Protein AF-A0A162F200-F1 (afdb_monomer)

pLDDT: mean 70.01, std 16.55, range [24.22, 90.38]

Sequence (247 aa):
MDVLKTIVNYVLDLGGPVFVPLIMFIIATIAGLKLKKSVLAALTLGVAFSGMTLVVNYMMDSISPAAKAMSKIFHLSLNAIDAGWTGVAAITWSYKSAFLFFPLLLAINFIMLTFKWTKTLNVDMWNVWNKIFTYVVVLYFTHNVFYGFIVAGIQIVLELKAGDMWQRHIEDLTGMPGVTVPHFVTLFAVILQPLNKLLDFIPAMNRPFDSAALQKKRSASLVIILLWGPSLGYCWASALAIRFPNP

Secondary structure (DSSP, 8-state):
-HHHHHHHHHHHHT-HHHHHHHHHHHHHHHTT--HHHHHHHHHHHHHHHHHHHHHHHHHHHHHHHHHHHHHHHTT--------HHHHHHHHHHTSTTHHHHHHHHHHHHHHHHHTTS-------SGGGHHHHHHHHHHHHHH--HHHHHHHHHHHHHHHHHHHHHHHHHHHHHH--TT-----HHHHHHHHHHHHHHHHHTSTTT-S---HHHHHTSTTHHHHHHHHHHHHHTTT-SSSS-------

InterPro domains:
  IPR004703 Phosphotransferase system, sugar-specific permease component [PF03611] (11-199)
  IPR013853 Galactitol permease IIC component [PTHR37324] (1-217)

Foldseek 3Di:
DVVVVVVLVVQLVVALLRQVLVVQLVVCVVVPDDNVVSNVVSVVSSVVLVVVLVVLVVVCVVCVVVVVVVCVVVVHPDPDDDSAPSNLLSRLNSDSCLVVQLVLLQVLQVVCVVVVVADDDDNDSSQSSVLSSQLVVCCVVVVDNVVSSVVSSVLSSVLRVLQRVCVVVVCVVVVDPPDTDSHSVSVVVVVCVVVVVVLCVVVVSVDPPDPVVQVVVVPRVVVCCVVCVVPCVNPPPPVPDDDDDDD

Solvent-accessible surface area (backbone atoms only — not comparable to full-atom values): 14025 Å² total; per-residue (Å²): 115,63,69,61,51,52,54,51,47,53,52,52,72,63,33,28,55,50,40,48,23,52,52,49,26,53,51,37,41,73,74,68,42,57,65,74,57,21,54,52,54,18,50,54,49,24,53,49,47,49,52,53,49,51,53,47,50,54,50,46,68,65,45,49,61,55,53,51,51,49,25,64,74,71,74,46,88,74,90,75,76,88,68,41,66,70,51,52,40,46,56,31,51,42,40,90,66,39,71,58,48,52,60,48,50,43,50,54,46,51,50,33,45,73,72,60,74,40,87,69,82,78,83,62,71,74,70,41,35,62,42,38,40,51,19,53,54,41,26,70,77,65,75,34,68,68,62,13,53,52,54,27,49,52,48,53,55,50,23,45,50,36,16,58,72,43,24,67,62,42,20,73,75,68,73,42,85,94,44,59,68,57,40,72,70,48,57,52,46,64,70,44,45,64,56,53,56,56,43,55,71,37,76,87,64,56,54,82,83,42,71,70,59,41,56,74,45,80,68,47,59,61,51,45,52,67,71,33,41,86,77,46,62,68,68,54,87,78,76,76,81,80,88,73,86,80,133

Radius of gyration: 21.03 Å; Cα contacts (8 Å, |Δi|>4): 192; chains: 1; bounding box: 51×65×53 Å

Organism: Lactiplantibacillus plantarum (NCBI:txid1590)

Structure (mmCIF, N/CA/C/O backbone):
data_AF-A0A162F200-F1
#
_entry.id   AF-A0A162F200-F1
#
loop_
_atom_site.group_PDB
_atom_site.id
_atom_site.type_symbol
_atom_site.label_atom_id
_atom_site.label_alt_id
_atom_site.label_comp_id
_atom_site.label_asym_id
_atom_site.label_entity_id
_atom_site.label_seq_id
_atom_site.pdbx_PDB_ins_code
_atom_site.Cartn_x
_atom_site.Cartn_y
_atom_site.Cartn_z
_atom_site.occupancy
_atom_site.B_iso_or_equiv
_atom_site.auth_seq_id
_atom_site.auth_comp_id
_atom_site.auth_asym_id
_atom_site.auth_atom_id
_atom_site.pdbx_PDB_model_num
ATOM 1 N N . MET A 1 1 ? -13.174 31.060 -0.952 1.00 52.19 1 MET A N 1
ATOM 2 C CA . MET A 1 1 ? -12.788 29.861 -1.734 1.00 52.19 1 MET A CA 1
ATOM 3 C C . MET A 1 1 ? -11.340 29.926 -2.215 1.00 52.19 1 MET A C 1
ATOM 5 O O . MET A 1 1 ? -10.716 28.875 -2.299 1.00 52.19 1 MET A O 1
ATOM 9 N N . ASP A 1 2 ? -10.776 31.116 -2.445 1.00 56.38 2 ASP A N 1
ATOM 10 C CA . ASP A 1 2 ? -9.385 31.267 -2.901 1.00 56.38 2 ASP A CA 1
ATOM 11 C C . ASP A 1 2 ? -8.341 30.955 -1.832 1.00 56.38 2 ASP A C 1
ATOM 13 O O . ASP A 1 2 ? -7.407 30.228 -2.118 1.00 56.38 2 ASP A O 1
ATOM 17 N N . VAL A 1 3 ? -8.542 31.363 -0.574 1.00 65.06 3 VAL A N 1
ATOM 18 C CA . VAL A 1 3 ? -7.613 31.022 0.526 1.00 65.06 3 VAL A CA 1
ATOM 19 C C . VAL A 1 3 ? -7.496 29.505 0.721 1.00 65.06 3 VAL A C 1
ATOM 21 O O . VAL A 1 3 ? -6.398 28.982 0.880 1.00 65.06 3 VAL A O 1
ATOM 24 N N . LEU A 1 4 ? -8.616 28.779 0.629 1.00 56.22 4 LEU A N 1
ATOM 25 C CA . LEU A 1 4 ? -8.620 27.319 0.720 1.00 56.22 4 LEU A CA 1
ATOM 26 C C . LEU A 1 4 ? -7.899 26.688 -0.482 1.00 56.22 4 LEU A C 1
ATOM 28 O O . LEU A 1 4 ? -7.103 25.777 -0.297 1.00 56.22 4 LEU A O 1
ATOM 32 N N . LYS A 1 5 ? -8.121 27.200 -1.702 1.00 56.94 5 LYS A N 1
ATOM 33 C CA . LYS A 1 5 ? -7.391 26.764 -2.904 1.00 56.94 5 LYS A CA 1
ATOM 34 C C . LYS A 1 5 ? -5.896 27.067 -2.817 1.00 56.94 5 LYS A C 1
ATOM 36 O O . LYS A 1 5 ? -5.110 26.222 -3.221 1.00 56.94 5 LYS A O 1
ATOM 41 N N . THR A 1 6 ? -5.497 28.220 -2.288 1.00 69.06 6 THR A N 1
ATOM 42 C CA . THR A 1 6 ? -4.091 28.619 -2.140 1.00 69.06 6 THR A CA 1
ATOM 43 C C . THR A 1 6 ? -3.378 27.754 -1.110 1.00 69.06 6 THR A C 1
ATOM 45 O O . THR A 1 6 ? -2.294 27.264 -1.392 1.00 69.06 6 THR A O 1
ATOM 48 N N . ILE A 1 7 ? -4.002 27.489 0.042 1.00 63.44 7 ILE A N 1
ATOM 49 C CA . ILE A 1 7 ? -3.441 26.597 1.068 1.00 63.44 7 ILE A CA 1
ATOM 50 C C . ILE A 1 7 ? -3.357 25.161 0.542 1.00 63.44 7 ILE A C 1
ATOM 52 O O . ILE A 1 7 ? -2.334 24.504 0.701 1.00 63.44 7 ILE A O 1
ATOM 56 N N . VAL A 1 8 ? -4.408 24.680 -0.127 1.00 58.97 8 VAL A N 1
ATOM 57 C CA . VAL A 1 8 ? -4.428 23.332 -0.704 1.00 58.97 8 VAL A CA 1
ATOM 58 C C . VAL A 1 8 ? -3.387 23.203 -1.816 1.00 58.97 8 VAL A C 1
ATOM 60 O O . VAL A 1 8 ? -2.635 22.239 -1.807 1.00 58.97 8 VAL A O 1
ATOM 63 N N . ASN A 1 9 ? -3.270 24.169 -2.730 1.00 62.84 9 ASN A N 1
ATOM 64 C CA . ASN A 1 9 ? -2.247 24.140 -3.779 1.00 62.84 9 ASN A CA 1
ATOM 65 C C . ASN A 1 9 ? -0.828 24.257 -3.209 1.00 62.84 9 ASN A C 1
ATOM 67 O O . ASN A 1 9 ? 0.021 23.481 -3.618 1.00 62.84 9 ASN A O 1
ATOM 71 N N . TYR A 1 10 ? -0.597 25.109 -2.206 1.00 67.31 10 TYR A N 1
ATOM 72 C CA . TYR A 1 10 ? 0.690 25.188 -1.510 1.00 67.31 10 TYR A CA 1
ATOM 73 C C . TYR A 1 10 ? 1.086 23.839 -0.897 1.00 67.31 10 TYR A C 1
ATOM 75 O O . TYR A 1 10 ? 2.213 23.386 -1.058 1.00 67.31 10 TYR A O 1
ATOM 83 N N . VAL A 1 11 ? 0.141 23.153 -0.250 1.00 58.88 11 VAL A N 1
ATOM 84 C CA . VAL A 1 11 ? 0.371 21.823 0.333 1.00 58.88 11 VAL A CA 1
ATOM 85 C C . VAL A 1 11 ? 0.606 20.746 -0.735 1.00 58.88 11 VAL A C 1
ATOM 87 O O . VAL A 1 11 ? 1.334 19.787 -0.492 1.00 58.88 11 VAL A O 1
ATOM 90 N N . LEU A 1 12 ? 0.024 20.903 -1.921 1.00 57.34 12 LEU A N 1
ATOM 91 C CA . LEU A 1 12 ? 0.201 19.981 -3.044 1.00 57.34 12 LEU A CA 1
ATOM 92 C C . LEU A 1 12 ? 1.518 20.212 -3.798 1.00 57.34 12 LEU A C 1
ATOM 94 O O . LEU A 1 12 ? 2.116 19.247 -4.269 1.00 57.34 12 LEU A O 1
ATOM 98 N N . ASP A 1 13 ? 2.004 21.452 -3.851 1.00 63.34 13 ASP A N 1
ATOM 99 C CA . ASP A 1 13 ? 3.294 21.805 -4.456 1.00 63.34 13 ASP A CA 1
ATOM 100 C C . ASP A 1 13 ? 4.492 21.357 -3.593 1.00 63.34 13 ASP A C 1
ATOM 102 O O . ASP A 1 13 ? 5.600 21.206 -4.103 1.00 63.34 13 ASP A O 1
ATOM 106 N N . LEU A 1 14 ? 4.277 21.060 -2.301 1.00 61.69 14 LEU A N 1
ATOM 107 C CA . LEU A 1 14 ? 5.289 20.474 -1.403 1.00 61.69 14 LEU A CA 1
ATOM 108 C C . LEU A 1 14 ? 5.646 19.010 -1.748 1.00 61.69 14 LEU A C 1
ATOM 110 O O . LEU A 1 14 ? 6.640 18.485 -1.245 1.00 61.69 14 LEU A O 1
ATOM 114 N N . GLY A 1 15 ? 4.863 18.349 -2.609 1.00 61.34 15 GLY A N 1
ATOM 115 C CA . GLY A 1 15 ? 5.145 17.010 -3.130 1.00 61.34 15 GLY A CA 1
ATOM 116 C C . GLY A 1 15 ? 4.694 15.838 -2.243 1.00 61.34 15 GLY A C 1
ATOM 117 O O . GLY A 1 15 ? 4.391 15.971 -1.054 1.00 61.34 15 GLY A O 1
ATOM 118 N N . GLY A 1 16 ? 4.669 14.640 -2.843 1.00 63.78 16 GLY A N 1
ATOM 119 C CA . GLY A 1 16 ? 4.244 13.380 -2.207 1.00 63.78 16 GLY A CA 1
ATOM 120 C C . GLY 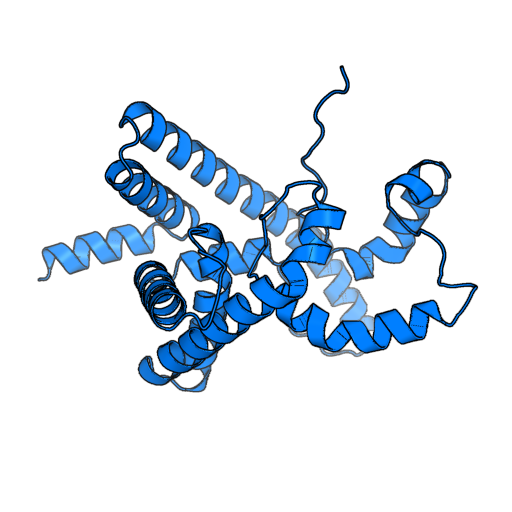A 1 16 ? 4.920 13.043 -0.864 1.00 63.78 16 GLY A C 1
ATOM 121 O O . GLY A 1 16 ? 4.212 12.623 0.053 1.00 63.78 16 GLY A O 1
ATOM 122 N N . PRO A 1 17 ? 6.238 13.281 -0.683 1.00 64.56 17 PRO A N 1
ATOM 123 C CA . PRO A 1 17 ? 6.933 12.996 0.576 1.00 64.56 17 PRO A CA 1
ATOM 124 C C . PRO A 1 17 ? 6.487 13.847 1.772 1.00 64.56 17 PRO A C 1
ATOM 126 O O . PRO A 1 17 ? 6.726 13.445 2.905 1.00 64.56 17 PRO A O 1
ATOM 129 N N . VAL A 1 18 ? 5.843 14.998 1.547 1.00 70.94 18 VAL A N 1
ATOM 130 C CA . VAL A 1 18 ? 5.311 15.874 2.611 1.00 70.94 18 VAL A CA 1
ATOM 131 C C . VAL A 1 18 ? 3.804 15.680 2.764 1.00 70.94 18 VAL A C 1
ATOM 133 O O . VAL A 1 18 ? 3.285 15.612 3.880 1.00 70.94 18 VAL A O 1
ATOM 136 N N . PHE A 1 19 ? 3.104 15.519 1.641 1.00 71.69 19 PHE A N 1
ATOM 137 C CA . PHE A 1 19 ? 1.658 15.341 1.606 1.00 71.69 19 PHE A CA 1
ATOM 138 C C . PHE A 1 19 ? 1.199 14.052 2.304 1.00 71.69 19 PHE A C 1
ATOM 140 O O . PHE A 1 19 ? 0.266 14.088 3.109 1.00 71.69 19 PHE A O 1
ATOM 147 N N . VAL A 1 20 ? 1.882 12.924 2.065 1.00 71.00 20 VAL A N 1
ATOM 148 C CA . VAL A 1 20 ? 1.522 11.632 2.677 1.00 71.00 20 VAL A CA 1
ATOM 149 C C . VAL A 1 20 ? 1.643 11.671 4.201 1.00 71.00 20 VAL A C 1
ATOM 151 O O . VAL A 1 20 ? 0.635 11.420 4.864 1.00 71.00 20 VAL A O 1
ATOM 154 N N . PRO A 1 21 ? 2.797 12.038 4.794 1.00 78.69 21 PRO A N 1
ATOM 155 C CA . PRO A 1 21 ? 2.926 12.189 6.244 1.00 78.69 21 PRO A CA 1
ATOM 156 C C . PRO A 1 21 ? 1.894 13.110 6.877 1.00 78.69 21 PRO A C 1
ATOM 158 O O . PRO A 1 21 ? 1.378 12.800 7.949 1.00 78.69 21 PRO A O 1
ATOM 161 N N . LEU A 1 22 ? 1.578 14.230 6.223 1.00 79.44 22 LEU A N 1
ATOM 162 C CA . LEU A 1 22 ? 0.619 15.202 6.737 1.00 79.44 22 LEU A CA 1
ATOM 163 C C . LEU A 1 22 ? -0.794 14.613 6.816 1.00 79.44 22 LEU A C 1
ATOM 165 O O . LEU A 1 22 ? -1.487 14.791 7.816 1.00 79.44 22 LEU A O 1
ATOM 169 N N . ILE A 1 23 ? -1.215 13.860 5.798 1.00 75.31 23 ILE A N 1
ATOM 170 C CA . ILE A 1 23 ? -2.504 13.161 5.826 1.00 75.31 23 ILE A CA 1
ATOM 171 C C . ILE A 1 23 ? -2.500 12.065 6.893 1.00 75.31 23 ILE A C 1
ATOM 173 O O . ILE A 1 23 ? -3.458 11.968 7.665 1.00 75.31 23 ILE A O 1
ATOM 177 N N . MET A 1 24 ? -1.420 11.281 6.994 1.00 76.12 24 MET A N 1
ATOM 178 C CA . MET A 1 24 ? -1.296 10.267 8.048 1.00 76.12 24 MET A CA 1
ATOM 179 C C . MET A 1 24 ? -1.380 10.901 9.443 1.00 76.12 24 MET A C 1
ATOM 181 O O . MET A 1 24 ? -2.016 10.340 10.330 1.00 76.12 24 MET A O 1
ATOM 185 N N . PHE A 1 25 ? -0.795 12.087 9.636 1.00 84.00 25 PHE A N 1
ATOM 186 C CA . PHE A 1 25 ? -0.874 12.842 10.885 1.00 84.00 25 PHE A CA 1
ATOM 187 C C . PHE A 1 25 ? -2.314 13.232 11.239 1.00 84.00 25 PHE A C 1
ATOM 189 O O . PHE A 1 25 ? -2.750 13.022 12.376 1.00 84.00 25 PHE A O 1
ATOM 196 N N . ILE A 1 26 ? -3.058 13.782 10.273 1.00 81.50 26 ILE A N 1
ATOM 197 C CA . ILE A 1 26 ? -4.454 14.195 10.465 1.00 81.50 26 ILE A CA 1
ATOM 198 C C . ILE A 1 26 ? -5.307 12.981 10.842 1.00 81.50 26 ILE A C 1
ATOM 200 O O . ILE A 1 26 ? -6.032 13.018 11.836 1.00 81.50 26 ILE A O 1
ATOM 204 N N . ILE A 1 27 ? -5.170 11.877 10.105 1.00 75.12 27 ILE A N 1
ATOM 205 C CA . ILE A 1 27 ? -5.962 10.664 10.333 1.00 75.12 27 ILE A CA 1
ATOM 206 C C . ILE A 1 27 ? -5.589 9.996 11.658 1.00 75.12 27 ILE A C 1
ATOM 208 O O . ILE A 1 27 ? -6.483 9.633 12.417 1.00 75.12 27 ILE A O 1
ATOM 212 N N . ALA A 1 28 ? -4.301 9.907 12.000 1.00 77.94 28 ALA A N 1
ATOM 213 C CA . ALA A 1 28 ? -3.858 9.389 13.296 1.00 77.94 28 ALA A CA 1
ATOM 214 C C . ALA A 1 28 ? -4.419 10.212 14.468 1.00 77.94 28 ALA A C 1
ATOM 216 O O . ALA A 1 28 ? -4.788 9.664 15.506 1.00 7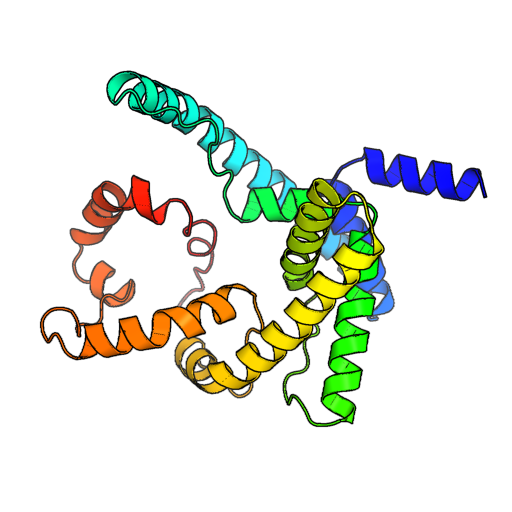7.94 28 ALA A O 1
ATOM 217 N N . THR A 1 29 ? -4.518 11.532 14.302 1.00 82.00 29 THR A N 1
ATOM 218 C CA . THR A 1 29 ? -5.083 12.421 15.324 1.00 82.00 29 THR A CA 1
ATOM 219 C C . THR A 1 29 ? -6.595 12.225 15.464 1.00 82.00 29 THR A C 1
ATOM 221 O O . THR A 1 29 ? -7.089 12.126 16.585 1.00 82.00 29 THR A O 1
ATOM 224 N N . ILE A 1 30 ? -7.325 12.081 14.351 1.00 79.62 30 ILE A N 1
ATOM 225 C CA . ILE A 1 30 ? -8.767 11.774 14.360 1.00 79.62 30 ILE A CA 1
ATOM 226 C C . ILE A 1 30 ? -9.037 10.384 14.955 1.00 79.62 30 ILE A C 1
ATOM 228 O O . ILE A 1 30 ? -9.996 10.211 15.700 1.00 79.62 30 ILE A O 1
ATOM 232 N N . ALA A 1 31 ? -8.164 9.408 14.697 1.00 74.25 31 ALA A N 1
ATOM 233 C CA . ALA A 1 31 ? -8.240 8.059 15.259 1.00 74.25 31 ALA A CA 1
ATOM 234 C C . ALA A 1 31 ? -7.953 7.994 16.778 1.00 74.25 31 ALA A C 1
ATOM 236 O O . ALA A 1 31 ? -7.945 6.909 17.355 1.00 74.25 31 ALA A O 1
ATOM 237 N N . GLY A 1 32 ? -7.718 9.134 17.441 1.00 76.62 32 GLY A N 1
ATOM 238 C CA . GLY A 1 32 ? -7.586 9.222 18.897 1.00 76.62 32 GLY A CA 1
ATOM 239 C C . GLY A 1 32 ? -6.171 8.991 19.434 1.00 76.62 32 GLY A C 1
ATOM 240 O O . GLY A 1 32 ? -5.994 8.821 20.643 1.00 76.62 32 GLY A O 1
ATOM 241 N N . LEU A 1 33 ? -5.136 8.997 18.582 1.00 80.81 33 LEU A N 1
ATOM 242 C CA . LEU A 1 33 ? -3.757 8.966 19.070 1.00 80.81 33 LEU A CA 1
ATOM 243 C C . LEU A 1 33 ? -3.371 10.306 19.716 1.00 80.81 33 LEU A C 1
ATOM 245 O O . LEU A 1 33 ? -3.725 11.387 19.247 1.00 80.81 33 LEU A O 1
ATOM 249 N N . LYS A 1 34 ? -2.578 10.242 20.796 1.00 87.62 34 LYS A N 1
ATOM 250 C CA . LYS A 1 34 ? -2.005 11.438 21.438 1.00 87.62 34 LYS A CA 1
ATOM 251 C C . LYS A 1 34 ? -1.189 12.228 20.411 1.00 87.62 34 LYS A C 1
ATOM 253 O O . LYS A 1 34 ? -0.316 11.642 19.773 1.00 87.62 34 LYS A O 1
ATOM 258 N N . LEU A 1 35 ? -1.373 13.551 20.357 1.00 85.00 35 LEU A N 1
ATOM 259 C CA . LEU A 1 35 ? -0.719 14.452 19.393 1.00 85.00 35 LEU A CA 1
ATOM 260 C C . LEU A 1 35 ? 0.792 14.184 19.245 1.00 85.00 35 LEU A C 1
ATOM 262 O O . LEU A 1 35 ? 1.299 14.056 18.137 1.00 85.00 35 LEU A O 1
ATOM 266 N N . LYS A 1 36 ? 1.503 13.991 20.367 1.00 85.62 36 LYS A N 1
ATOM 267 C CA . LYS A 1 36 ? 2.943 13.677 20.382 1.00 85.62 36 LYS A CA 1
ATOM 268 C C . LYS A 1 36 ? 3.289 12.390 19.619 1.00 85.62 36 LYS A C 1
ATOM 270 O O . LYS A 1 36 ? 4.306 12.345 18.937 1.00 85.62 36 LYS A O 1
ATOM 275 N N . LYS A 1 37 ? 2.460 11.346 19.731 1.00 82.81 37 LYS A N 1
ATOM 276 C CA . LYS A 1 37 ? 2.651 10.080 19.005 1.00 82.81 37 LYS A CA 1
ATOM 277 C C . LYS A 1 37 ? 2.315 10.239 17.524 1.00 82.81 37 LYS A C 1
ATOM 279 O O . LYS A 1 37 ? 3.065 9.737 16.697 1.00 82.81 37 LYS A O 1
ATOM 284 N N . SER A 1 38 ? 1.250 10.972 17.200 1.00 81.50 38 SER A N 1
ATOM 285 C CA . SER A 1 38 ? 0.848 11.236 15.815 1.00 81.50 38 SER A CA 1
ATOM 286 C C . SER A 1 38 ? 1.917 12.024 15.052 1.00 81.50 38 SER A C 1
ATOM 288 O O . SER A 1 38 ? 2.257 11.647 13.935 1.00 81.50 38 SER A O 1
ATOM 290 N N . VAL A 1 39 ? 2.496 13.071 15.661 1.00 86.25 39 VAL A N 1
ATOM 291 C CA . VAL A 1 39 ? 3.581 13.861 15.044 1.00 86.25 39 VAL A CA 1
ATOM 292 C C . VAL A 1 39 ? 4.811 12.990 14.791 1.00 86.25 39 VAL A C 1
ATOM 294 O O . VAL A 1 39 ? 5.349 13.003 13.689 1.00 86.25 39 VAL A O 1
ATOM 297 N N . LEU A 1 40 ? 5.245 12.209 15.787 1.00 85.25 40 LEU A N 1
ATOM 298 C CA . LEU A 1 40 ? 6.411 11.336 15.634 1.00 85.25 40 LEU A CA 1
ATOM 299 C C . LEU A 1 40 ? 6.192 10.282 14.543 1.00 85.25 40 LEU A C 1
ATOM 301 O O . LEU A 1 40 ? 7.055 10.121 13.689 1.00 85.25 40 LEU A O 1
ATOM 305 N N . ALA A 1 41 ? 5.031 9.623 14.523 1.00 81.25 41 ALA A N 1
ATOM 306 C CA . ALA A 1 41 ? 4.706 8.615 13.515 1.00 81.25 41 ALA A CA 1
ATOM 307 C C . ALA A 1 41 ? 4.692 9.200 12.094 1.00 81.25 41 ALA A C 1
ATOM 309 O O . ALA A 1 41 ? 5.268 8.613 11.178 1.00 81.25 41 ALA A O 1
ATOM 310 N N . ALA A 1 42 ? 4.088 10.378 11.918 1.00 82.44 42 ALA A N 1
ATOM 311 C CA . ALA A 1 42 ? 4.073 11.072 10.638 1.00 82.44 42 ALA A CA 1
ATOM 312 C C . ALA A 1 42 ? 5.484 11.474 10.184 1.00 82.44 42 ALA A C 1
ATOM 314 O O . ALA A 1 42 ? 5.860 11.206 9.046 1.00 82.44 42 ALA A O 1
ATOM 315 N N . LEU A 1 43 ? 6.302 12.047 11.074 1.00 86.00 43 LEU A N 1
ATOM 316 C CA . LEU A 1 43 ? 7.684 12.416 10.753 1.00 86.00 43 LEU A CA 1
ATOM 317 C C . LEU A 1 43 ? 8.530 11.197 10.366 1.00 86.00 43 LEU A C 1
ATOM 319 O O . LEU A 1 43 ? 9.233 11.244 9.360 1.00 86.00 43 LEU A O 1
ATOM 323 N N . THR A 1 44 ? 8.432 10.092 11.110 1.00 83.06 44 THR A N 1
ATOM 324 C CA . THR A 1 44 ? 9.132 8.842 10.775 1.00 83.06 44 THR A CA 1
ATOM 325 C C . THR A 1 44 ? 8.741 8.339 9.387 1.00 83.06 44 THR A C 1
ATOM 327 O O . THR A 1 44 ? 9.606 7.954 8.604 1.00 83.06 44 THR A O 1
ATOM 330 N N . LEU A 1 45 ? 7.452 8.396 9.057 1.00 77.31 45 LEU A N 1
ATOM 331 C CA . LEU A 1 45 ? 6.929 7.984 7.760 1.00 77.31 45 LEU A CA 1
ATOM 332 C C . LEU A 1 45 ? 7.420 8.898 6.621 1.00 77.31 45 LEU A C 1
ATOM 334 O O . LEU A 1 45 ? 7.803 8.404 5.564 1.00 77.31 45 LEU A O 1
ATOM 338 N N . GLY A 1 46 ? 7.513 10.212 6.847 1.00 77.94 46 GLY A N 1
ATOM 339 C CA . GLY A 1 46 ? 8.079 11.157 5.873 1.00 77.94 46 GLY A CA 1
ATOM 340 C C . GLY A 1 46 ? 9.566 10.949 5.606 1.00 77.94 46 GLY A C 1
ATOM 341 O O . GLY A 1 46 ? 9.998 10.938 4.449 1.00 77.94 46 GLY A O 1
ATOM 342 N N . VAL A 1 47 ? 10.350 10.711 6.661 1.00 83.31 47 VAL A N 1
ATOM 343 C CA . VAL A 1 47 ? 11.775 10.369 6.532 1.00 83.31 47 VAL A CA 1
ATOM 344 C C . VAL A 1 47 ? 11.942 9.044 5.785 1.00 83.31 47 VAL A C 1
ATOM 346 O O . VAL A 1 47 ? 12.784 8.954 4.894 1.00 83.31 47 VAL A O 1
ATOM 349 N N . ALA A 1 48 ? 11.104 8.044 6.074 1.00 77.94 48 ALA A N 1
ATOM 350 C CA . ALA A 1 48 ? 11.123 6.764 5.373 1.00 77.94 48 ALA A CA 1
ATOM 351 C C . ALA A 1 48 ? 10.817 6.917 3.873 1.00 77.94 48 ALA A C 1
ATOM 353 O O . ALA A 1 48 ? 11.551 6.372 3.051 1.00 77.94 48 ALA A O 1
ATOM 354 N N . PHE A 1 49 ? 9.797 7.698 3.493 1.00 73.62 49 PHE A N 1
ATOM 355 C CA . PHE A 1 49 ? 9.498 7.960 2.078 1.00 73.62 49 PHE A CA 1
ATOM 356 C C . PHE A 1 49 ? 10.624 8.679 1.355 1.00 73.62 49 PHE A C 1
ATOM 358 O O . PHE A 1 49 ? 10.961 8.322 0.224 1.00 73.62 49 PHE A O 1
ATOM 365 N N . SER A 1 50 ? 11.228 9.660 2.017 1.00 77.44 50 SER A N 1
ATOM 366 C CA . SER A 1 50 ? 12.341 10.420 1.454 1.00 77.44 50 SER A CA 1
ATOM 367 C C . SER A 1 50 ? 13.570 9.525 1.259 1.00 77.44 50 SER A C 1
ATOM 369 O O . SER A 1 50 ? 14.182 9.541 0.193 1.00 77.44 50 SER A O 1
ATOM 371 N N . GLY A 1 51 ? 13.878 8.677 2.246 1.00 77.44 51 GLY A N 1
ATOM 372 C CA . GLY A 1 51 ? 14.967 7.703 2.179 1.00 77.44 51 GLY A CA 1
ATOM 373 C C . GLY A 1 51 ? 14.756 6.648 1.093 1.00 77.44 51 GLY A C 1
ATOM 374 O O . GLY A 1 51 ? 15.654 6.410 0.290 1.00 77.44 51 GLY A O 1
ATOM 375 N N . MET A 1 52 ? 13.557 6.061 1.009 1.00 73.94 52 MET A N 1
ATOM 376 C CA . MET A 1 52 ? 13.223 5.100 -0.049 1.00 73.94 52 MET A CA 1
ATOM 377 C C . MET A 1 52 ? 13.339 5.728 -1.439 1.00 73.94 52 MET A C 1
ATOM 379 O O . MET A 1 52 ? 13.947 5.132 -2.322 1.00 73.94 52 MET A O 1
ATOM 383 N N . THR A 1 53 ? 12.812 6.941 -1.625 1.00 72.06 53 THR A N 1
ATOM 384 C CA . THR A 1 53 ? 12.883 7.653 -2.911 1.00 72.06 53 THR A CA 1
ATOM 385 C C . THR A 1 53 ? 14.332 7.915 -3.323 1.00 72.06 53 THR A C 1
ATOM 387 O O . THR A 1 53 ? 14.685 7.712 -4.481 1.00 72.06 53 THR A O 1
ATOM 390 N N . LEU A 1 54 ? 15.194 8.305 -2.379 1.00 80.69 54 LEU A N 1
ATOM 391 C CA . LEU A 1 54 ? 16.619 8.517 -2.638 1.00 80.69 54 LEU A CA 1
ATOM 392 C C . LEU A 1 54 ? 17.309 7.229 -3.098 1.00 80.69 54 LEU A C 1
ATOM 394 O O . LEU A 1 54 ? 18.024 7.243 -4.097 1.00 80.69 54 LEU A O 1
ATOM 398 N N . VAL A 1 55 ? 17.073 6.114 -2.400 1.00 75.44 55 VAL A N 1
ATOM 399 C CA . VAL A 1 55 ? 17.670 4.816 -2.750 1.00 75.44 55 VAL A CA 1
ATOM 400 C C . VAL A 1 55 ? 17.181 4.336 -4.116 1.00 75.44 55 VAL A C 1
ATOM 402 O O . VAL A 1 55 ? 17.994 3.908 -4.931 1.00 75.44 55 VAL A O 1
ATOM 405 N N . VAL A 1 56 ? 15.879 4.449 -4.393 1.00 70.12 56 VAL A N 1
ATOM 406 C CA . VAL A 1 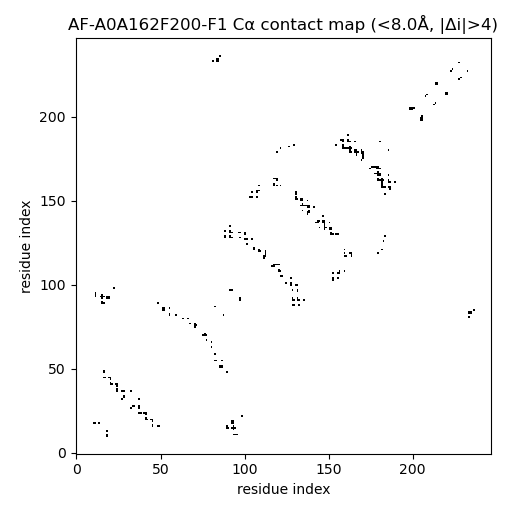56 ? 15.305 4.080 -5.696 1.00 70.12 56 VAL A CA 1
ATOM 407 C C . VAL A 1 56 ? 15.929 4.914 -6.810 1.00 70.12 56 VAL A C 1
ATOM 409 O O . VAL A 1 56 ? 16.401 4.345 -7.788 1.00 70.12 56 VAL A O 1
ATOM 412 N N . ASN A 1 57 ? 16.009 6.236 -6.650 1.00 75.88 57 ASN A N 1
ATOM 413 C CA . ASN A 1 57 ? 16.614 7.109 -7.657 1.00 75.88 57 ASN A CA 1
ATOM 414 C C . ASN A 1 57 ? 18.090 6.765 -7.893 1.00 75.88 57 ASN A C 1
ATOM 416 O O . ASN A 1 57 ? 18.507 6.632 -9.038 1.00 75.88 57 ASN A O 1
ATOM 420 N N . TYR A 1 58 ? 18.855 6.508 -6.830 1.00 79.75 58 TYR A N 1
ATOM 421 C CA . TYR A 1 58 ? 20.250 6.081 -6.944 1.00 79.75 58 TYR A CA 1
ATOM 422 C C . TYR A 1 58 ? 20.408 4.755 -7.711 1.00 79.75 58 TYR A C 1
ATOM 424 O O . TYR A 1 58 ? 21.293 4.614 -8.563 1.00 79.75 58 TYR A O 1
ATOM 432 N N . MET A 1 59 ? 19.535 3.777 -7.442 1.00 73.62 59 MET A N 1
ATOM 433 C CA . MET A 1 59 ? 19.506 2.516 -8.187 1.00 73.62 59 MET A CA 1
ATOM 434 C C . MET A 1 59 ? 19.133 2.743 -9.655 1.00 73.62 59 MET A C 1
ATOM 436 O O . MET A 1 59 ? 19.782 2.186 -10.540 1.00 73.62 59 MET A O 1
ATOM 440 N N . MET A 1 60 ? 18.133 3.584 -9.924 1.00 69.75 60 MET A N 1
ATOM 441 C CA . MET A 1 60 ? 17.694 3.913 -11.281 1.00 69.75 60 MET A CA 1
ATOM 442 C C . MET A 1 60 ? 18.799 4.606 -12.075 1.00 69.75 60 MET A C 1
ATOM 444 O O . MET A 1 60 ? 19.047 4.216 -13.212 1.00 69.75 60 MET A O 1
ATOM 448 N N . ASP A 1 61 ? 19.524 5.551 -11.480 1.00 80.06 61 ASP A N 1
ATOM 449 C CA . ASP A 1 61 ? 20.645 6.242 -12.126 1.00 80.06 61 ASP A CA 1
ATOM 450 C C . ASP A 1 61 ? 21.807 5.294 -12.450 1.00 80.06 61 ASP A C 1
ATOM 452 O O . ASP A 1 61 ? 22.485 5.458 -13.464 1.00 80.06 61 ASP A O 1
ATOM 456 N N . SER A 1 62 ? 22.003 4.258 -11.631 1.00 78.81 62 SER A N 1
ATOM 457 C CA . SER A 1 62 ? 23.047 3.248 -11.842 1.00 78.81 62 SER A CA 1
ATOM 458 C C . SER A 1 62 ? 22.654 2.192 -12.886 1.00 78.81 62 SER A C 1
ATOM 460 O O . SER A 1 62 ? 23.492 1.745 -13.669 1.00 78.81 62 SER A O 1
ATOM 462 N N . ILE A 1 63 ? 21.381 1.784 -12.923 1.00 75.25 63 ILE A N 1
ATOM 463 C CA . ILE A 1 63 ? 20.878 0.700 -13.788 1.00 75.25 63 ILE A CA 1
ATOM 464 C C . ILE A 1 63 ? 20.448 1.225 -15.168 1.00 75.25 63 ILE A C 1
ATOM 466 O O . ILE A 1 63 ? 20.641 0.550 -16.181 1.00 75.25 63 ILE A O 1
ATOM 470 N N . SER A 1 64 ? 19.904 2.442 -15.240 1.00 73.88 64 SER A N 1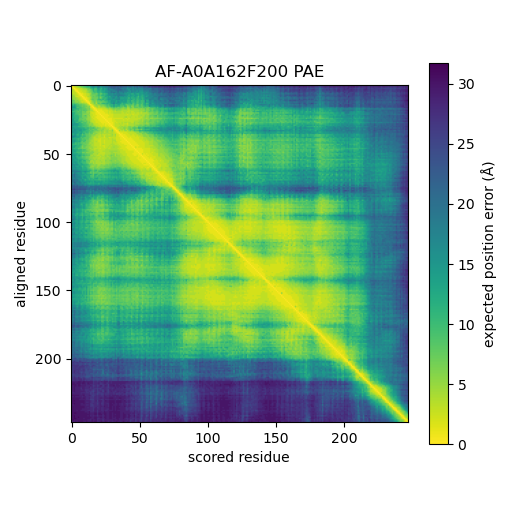
ATOM 471 C CA . SER A 1 64 ? 19.371 3.058 -16.466 1.00 73.88 64 SER A CA 1
ATOM 472 C C . SER A 1 64 ? 20.384 3.146 -17.621 1.00 73.88 64 SER A C 1
ATOM 474 O O . SER A 1 64 ? 20.017 2.804 -18.750 1.00 73.88 64 SER A O 1
ATOM 476 N N . PRO A 1 65 ? 21.667 3.504 -17.402 1.00 80.00 65 PRO A N 1
ATOM 477 C CA . PRO A 1 65 ? 22.675 3.500 -18.462 1.00 80.00 65 PRO A CA 1
ATOM 478 C C . PRO A 1 65 ? 22.940 2.097 -19.022 1.00 80.00 65 PRO A C 1
ATOM 480 O O . PRO A 1 65 ? 23.041 1.929 -20.238 1.00 80.00 65 PRO A O 1
ATOM 483 N N . ALA A 1 66 ? 22.997 1.083 -18.153 1.00 76.81 66 ALA A N 1
ATOM 484 C CA . ALA A 1 66 ? 23.205 -0.307 -18.552 1.00 76.81 66 ALA A CA 1
ATOM 485 C C . ALA A 1 66 ? 21.995 -0.863 -19.320 1.00 76.81 66 ALA A C 1
ATOM 487 O O . ALA A 1 66 ? 22.163 -1.497 -20.362 1.00 76.81 66 ALA A O 1
ATOM 488 N N . ALA A 1 67 ? 20.777 -0.555 -18.865 1.00 70.31 67 ALA A N 1
ATOM 489 C CA . ALA A 1 67 ? 19.542 -0.930 -19.548 1.00 70.31 67 ALA A CA 1
ATOM 490 C C . ALA A 1 67 ? 19.443 -0.289 -20.946 1.00 70.31 67 ALA A C 1
ATOM 492 O O . ALA A 1 67 ? 19.133 -0.972 -21.922 1.00 70.31 67 ALA A O 1
ATOM 493 N N . LYS A 1 68 ? 19.787 1.001 -21.079 1.00 75.00 68 LYS A N 1
ATOM 494 C CA . LYS A 1 68 ? 19.816 1.703 -22.376 1.00 75.00 68 LYS A CA 1
ATOM 495 C C . LYS A 1 68 ? 20.889 1.148 -23.316 1.00 75.00 68 LYS A C 1
ATOM 497 O O . LYS A 1 68 ? 20.633 1.001 -24.511 1.00 75.00 68 LYS A O 1
ATOM 502 N N . ALA A 1 69 ? 22.068 0.805 -22.794 1.00 76.81 69 ALA A N 1
ATOM 503 C CA . ALA A 1 69 ? 23.125 0.165 -23.575 1.00 76.81 69 ALA A CA 1
ATOM 504 C C . ALA A 1 69 ? 22.697 -1.224 -24.079 1.00 76.81 69 ALA A C 1
ATOM 506 O O . ALA A 1 69 ? 22.874 -1.527 -25.257 1.00 76.81 69 ALA A O 1
ATOM 507 N N . MET A 1 70 ? 22.055 -2.027 -23.225 1.00 74.75 70 MET A N 1
ATOM 508 C CA . MET A 1 70 ? 21.486 -3.326 -23.593 1.00 74.75 70 MET A CA 1
ATOM 509 C C . MET A 1 70 ? 20.408 -3.179 -24.677 1.00 74.75 70 MET A C 1
ATOM 511 O O . MET A 1 70 ? 20.474 -3.852 -25.702 1.00 74.75 70 MET A O 1
ATOM 515 N N . SER A 1 71 ? 19.475 -2.238 -24.511 1.00 71.88 71 SER A N 1
ATOM 516 C CA . SER A 1 71 ? 18.435 -1.922 -25.502 1.00 71.88 71 SER A CA 1
ATOM 517 C C . SER A 1 71 ? 19.033 -1.587 -26.876 1.00 71.88 71 SER A C 1
ATOM 519 O O . SER A 1 71 ? 18.554 -2.073 -27.899 1.00 71.88 71 SER A O 1
ATOM 521 N N . LYS A 1 72 ? 20.129 -0.813 -26.900 1.00 74.25 72 LYS A N 1
ATOM 522 C CA . LYS A 1 72 ? 20.842 -0.425 -28.127 1.00 74.25 72 LYS A CA 1
ATOM 523 C C . LYS A 1 72 ? 21.554 -1.603 -28.804 1.00 74.25 72 LYS A C 1
ATOM 525 O O . LYS A 1 72 ? 21.579 -1.649 -30.029 1.00 74.25 72 LYS A O 1
ATOM 530 N N . ILE A 1 73 ? 22.111 -2.539 -28.031 1.00 78.44 73 ILE A N 1
ATOM 531 C CA . ILE A 1 73 ? 22.796 -3.740 -28.547 1.00 78.44 73 ILE A CA 1
ATOM 532 C C . ILE A 1 73 ? 21.792 -4.750 -29.114 1.00 78.44 73 ILE A C 1
ATOM 534 O O . ILE A 1 73 ? 22.024 -5.318 -30.174 1.00 78.44 73 ILE A O 1
ATOM 538 N N . PHE A 1 74 ? 20.662 -4.952 -28.436 1.00 79.75 74 PHE A N 1
ATOM 539 C CA . PHE A 1 74 ? 19.626 -5.891 -28.873 1.00 79.75 74 PHE A CA 1
ATOM 540 C C . PHE A 1 74 ? 18.653 -5.303 -29.909 1.00 79.75 74 PHE A C 1
ATOM 542 O O . PHE A 1 74 ? 17.703 -5.980 -30.292 1.00 79.75 74 PHE A O 1
ATOM 549 N N . HIS A 1 75 ? 18.862 -4.058 -30.362 1.00 67.94 75 HIS A N 1
ATOM 550 C CA . HIS A 1 75 ? 17.943 -3.319 -31.242 1.00 67.94 75 HIS A CA 1
ATOM 551 C C . HIS A 1 75 ? 16.489 -3.281 -30.734 1.00 67.94 75 HIS A C 1
ATOM 553 O O . HIS A 1 75 ? 15.546 -3.145 -31.512 1.00 67.94 75 HIS A O 1
ATOM 559 N N . LEU A 1 76 ? 16.296 -3.386 -29.420 1.00 69.88 76 LEU A N 1
ATOM 560 C CA . LEU A 1 76 ? 14.987 -3.266 -28.794 1.00 69.88 76 LEU A CA 1
ATOM 561 C C . LEU A 1 76 ? 14.736 -1.785 -28.496 1.00 69.88 76 LEU A C 1
ATOM 563 O O . LEU A 1 76 ? 15.625 -1.090 -28.007 1.00 69.88 76 LEU A O 1
ATOM 567 N N . SER A 1 77 ? 13.535 -1.282 -28.767 1.00 57.53 77 SER A N 1
ATOM 568 C CA . SER A 1 77 ? 13.119 0.066 -28.366 1.00 57.53 77 SER A CA 1
ATOM 569 C C . SER A 1 77 ? 12.440 0.019 -26.991 1.00 57.53 77 SER A C 1
ATOM 571 O O . SER A 1 77 ? 11.212 0.088 -26.901 1.00 57.53 77 SER A O 1
ATOM 573 N N . LEU A 1 78 ? 13.207 -0.143 -25.905 1.00 57.47 78 LEU A N 1
ATOM 574 C CA . LEU A 1 78 ? 12.652 0.006 -24.555 1.00 57.47 78 LEU A CA 1
ATOM 575 C C . LEU A 1 78 ? 12.619 1.490 -24.177 1.00 57.47 78 LEU A C 1
ATOM 577 O O . LEU A 1 78 ? 13.631 2.080 -23.808 1.00 57.47 78 LEU A O 1
ATOM 581 N N . ASN A 1 79 ? 11.428 2.086 -24.257 1.00 57.94 79 ASN A N 1
ATOM 582 C CA . ASN A 1 79 ? 11.183 3.489 -23.900 1.00 57.94 79 ASN A CA 1
ATOM 583 C C . ASN A 1 79 ? 10.901 3.711 -22.403 1.00 57.94 79 ASN A C 1
ATOM 585 O O . ASN A 1 79 ? 10.767 4.857 -21.979 1.00 57.94 79 ASN A O 1
ATOM 589 N N . ALA A 1 80 ? 10.790 2.647 -21.603 1.00 58.62 80 ALA A N 1
ATOM 590 C CA . ALA A 1 80 ? 10.416 2.730 -20.196 1.00 58.62 80 ALA A CA 1
ATOM 591 C C . ALA A 1 80 ? 11.345 1.884 -19.322 1.00 58.62 80 ALA A C 1
ATOM 593 O O . ALA A 1 80 ? 11.734 0.777 -19.693 1.00 58.62 80 ALA A O 1
ATOM 594 N N . ILE A 1 81 ? 11.676 2.426 -18.152 1.00 63.91 81 ILE A N 1
ATOM 595 C CA . ILE A 1 81 ? 12.439 1.758 -17.100 1.00 63.91 81 ILE A CA 1
ATOM 596 C C . ILE A 1 81 ? 11.502 1.691 -15.901 1.00 63.91 81 ILE A C 1
ATOM 598 O O . ILE A 1 81 ? 10.972 2.721 -15.484 1.00 63.91 81 ILE A O 1
ATOM 602 N N . ASP A 1 82 ? 11.249 0.490 -15.392 1.00 66.06 82 ASP A N 1
ATOM 603 C CA . ASP A 1 82 ? 10.358 0.304 -14.248 1.00 66.06 82 ASP A CA 1
ATOM 604 C C . ASP A 1 82 ? 11.009 0.885 -12.979 1.00 66.06 82 ASP A C 1
ATOM 606 O O . ASP A 1 82 ? 12.121 0.521 -12.601 1.00 66.06 82 ASP A O 1
ATOM 610 N N . ALA A 1 83 ? 10.307 1.849 -12.375 1.00 60.22 83 ALA A N 1
ATOM 611 C CA . ALA A 1 83 ? 10.729 2.630 -11.214 1.00 60.22 83 ALA A CA 1
ATOM 612 C C . ALA A 1 83 ? 10.522 1.906 -9.873 1.00 60.22 83 ALA A C 1
ATOM 614 O O . ALA A 1 83 ? 10.755 2.486 -8.810 1.00 60.22 83 ALA A O 1
ATOM 615 N N . GLY A 1 84 ? 10.074 0.651 -9.912 1.00 65.06 84 GLY A N 1
ATOM 616 C CA . GLY A 1 84 ? 9.729 -0.130 -8.740 1.00 65.06 84 GLY A CA 1
ATOM 617 C C . GLY A 1 84 ? 8.395 0.301 -8.132 1.00 65.06 84 GLY A C 1
ATOM 618 O O . GLY A 1 84 ? 7.951 1.450 -8.220 1.00 65.06 84 GLY A O 1
ATOM 619 N N . TRP A 1 85 ? 7.744 -0.642 -7.455 1.00 66.88 85 TRP A N 1
ATOM 620 C CA . TRP A 1 85 ? 6.418 -0.420 -6.878 1.00 66.88 85 TRP A CA 1
ATOM 621 C C . TRP A 1 85 ? 6.401 0.696 -5.817 1.00 66.88 85 TRP A C 1
ATOM 623 O O . TRP A 1 85 ? 5.413 1.417 -5.702 1.00 66.88 85 TRP A O 1
ATOM 633 N N . THR A 1 86 ? 7.496 0.887 -5.073 1.00 67.94 86 THR A N 1
ATOM 634 C CA . THR A 1 86 ? 7.612 1.928 -4.036 1.00 67.94 86 THR A CA 1
ATOM 635 C C . THR A 1 86 ? 7.639 3.337 -4.627 1.00 67.94 86 THR A C 1
ATOM 637 O O . THR A 1 86 ? 6.974 4.231 -4.101 1.00 67.94 86 THR A O 1
ATOM 640 N N . GLY A 1 87 ? 8.361 3.535 -5.735 1.00 66.75 87 GLY A N 1
ATOM 641 C CA . GLY A 1 87 ? 8.424 4.814 -6.441 1.00 66.75 87 GLY A CA 1
ATOM 642 C C . GLY A 1 87 ? 7.070 5.190 -7.040 1.00 66.75 87 GLY A C 1
ATOM 643 O O . GLY A 1 87 ? 6.587 6.306 -6.847 1.00 66.75 87 GLY A O 1
ATOM 644 N N . VAL A 1 88 ? 6.404 4.226 -7.683 1.00 71.50 88 VAL A N 1
ATOM 645 C CA . VAL A 1 88 ? 5.057 4.425 -8.241 1.00 71.50 88 VAL A CA 1
ATOM 646 C C . VAL A 1 88 ? 4.041 4.733 -7.137 1.00 71.50 88 VAL A C 1
ATOM 648 O O . VAL A 1 88 ? 3.253 5.668 -7.278 1.00 71.50 88 VAL A O 1
ATOM 651 N N . ALA A 1 89 ? 4.098 4.029 -6.002 1.00 69.56 89 ALA A N 1
ATOM 652 C CA . ALA A 1 89 ? 3.224 4.296 -4.861 1.00 69.56 89 ALA A CA 1
ATOM 653 C C . ALA A 1 89 ? 3.388 5.729 -4.330 1.00 69.56 89 ALA A C 1
ATOM 655 O O . ALA A 1 89 ? 2.394 6.435 -4.150 1.00 69.56 89 ALA A O 1
ATOM 656 N N . ALA A 1 90 ? 4.622 6.206 -4.149 1.00 67.69 90 ALA A N 1
ATOM 657 C CA . ALA A 1 90 ? 4.878 7.571 -3.685 1.00 67.69 90 ALA A CA 1
ATOM 658 C C . ALA A 1 90 ? 4.308 8.640 -4.639 1.00 67.69 90 ALA A C 1
ATOM 660 O O . ALA A 1 90 ? 3.754 9.645 -4.186 1.00 67.69 90 ALA A O 1
ATOM 661 N N . ILE A 1 91 ? 4.382 8.404 -5.954 1.00 69.12 91 ILE A N 1
ATOM 662 C CA . ILE A 1 91 ? 3.799 9.293 -6.971 1.00 69.12 91 ILE A CA 1
ATOM 663 C C . ILE A 1 91 ? 2.270 9.268 -6.906 1.00 69.12 91 ILE A C 1
ATOM 665 O O . ILE A 1 91 ? 1.630 10.310 -6.981 1.00 69.12 91 ILE A O 1
ATOM 669 N N . THR A 1 92 ? 1.653 8.100 -6.735 1.00 75.94 92 THR A N 1
ATOM 670 C CA . THR A 1 92 ? 0.182 8.008 -6.687 1.00 75.94 92 THR A CA 1
ATOM 671 C C . THR A 1 92 ? -0.400 8.771 -5.511 1.00 75.94 92 THR A C 1
ATOM 673 O O . THR A 1 92 ? -1.453 9.394 -5.620 1.00 75.94 92 THR A O 1
ATOM 676 N N . TRP A 1 93 ? 0.319 8.801 -4.397 1.00 70.81 93 TRP A N 1
ATOM 677 C CA . TRP A 1 93 ? -0.108 9.542 -3.232 1.00 70.81 93 TRP A CA 1
ATOM 678 C C . TRP A 1 93 ? 0.036 11.061 -3.352 1.00 70.81 93 TRP A 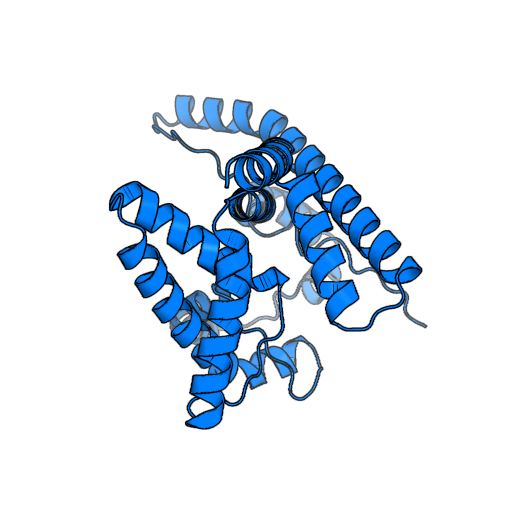C 1
ATOM 680 O O . TRP A 1 93 ? -0.644 11.774 -2.620 1.00 70.81 93 TRP A O 1
ATOM 690 N N . SER A 1 94 ? 0.878 11.576 -4.252 1.00 66.44 94 SER A N 1
ATOM 691 C CA . SER A 1 94 ? 0.990 13.024 -4.472 1.00 66.44 94 SER A CA 1
ATOM 692 C C . SER A 1 94 ? -0.216 13.609 -5.220 1.00 66.44 94 SER A C 1
ATOM 694 O O . SER A 1 94 ? -0.357 14.827 -5.330 1.00 66.44 94 SER A O 1
ATOM 696 N N . TYR A 1 95 ? -1.119 12.759 -5.720 1.00 71.38 95 TYR A N 1
ATOM 697 C CA . TYR A 1 95 ? -2.302 13.193 -6.450 1.00 71.38 95 TYR A CA 1
ATOM 698 C C . TYR A 1 95 ? -3.352 13.841 -5.539 1.00 71.38 95 TYR A C 1
ATOM 700 O O . TYR A 1 95 ? -3.719 13.307 -4.493 1.00 71.38 95 TYR A O 1
ATOM 708 N N . LYS A 1 96 ? -3.939 14.957 -5.997 1.00 67.38 96 LYS A N 1
ATOM 709 C CA . LYS A 1 96 ? -4.931 15.741 -5.229 1.00 67.38 96 LYS A CA 1
ATOM 710 C C . LYS A 1 96 ? -6.151 14.920 -4.792 1.00 67.38 96 LYS A C 1
ATOM 712 O O . LYS A 1 96 ? -6.728 15.169 -3.739 1.00 67.38 96 LYS A O 1
ATOM 717 N N . SER A 1 97 ? -6.556 13.948 -5.610 1.00 70.62 97 SER A N 1
ATOM 718 C CA . SER A 1 97 ? -7.719 13.090 -5.367 1.00 70.62 97 SER A CA 1
ATOM 719 C C . SER A 1 97 ? -7.434 11.904 -4.444 1.00 70.62 97 SER A C 1
ATOM 721 O O . SER A 1 97 ? -8.386 11.233 -4.053 1.00 70.62 97 SER A O 1
ATOM 723 N N . ALA A 1 98 ? -6.176 11.656 -4.056 1.00 72.00 98 ALA A N 1
ATOM 724 C CA . ALA A 1 98 ? -5.785 10.515 -3.226 1.00 72.00 98 ALA A CA 1
ATOM 725 C C . ALA A 1 98 ? -6.596 10.428 -1.923 1.00 72.00 98 ALA A C 1
ATOM 727 O O . ALA A 1 98 ? -7.054 9.354 -1.536 1.00 72.00 98 ALA A O 1
ATOM 728 N N . PHE A 1 99 ? -6.861 11.578 -1.296 1.00 71.06 99 PHE A N 1
ATOM 729 C CA . PHE A 1 99 ? -7.621 11.655 -0.049 1.00 71.06 99 PHE A CA 1
ATOM 730 C C . PHE A 1 99 ? -9.057 11.120 -0.170 1.00 71.06 99 PHE A C 1
ATOM 732 O O . PHE A 1 99 ? -9.580 10.566 0.790 1.00 71.06 99 PHE A O 1
ATOM 739 N N . LEU A 1 100 ? -9.696 11.240 -1.339 1.00 80.31 100 LEU A N 1
ATOM 740 C CA . LEU A 1 100 ? -11.079 10.790 -1.540 1.00 80.31 100 LEU A CA 1
ATOM 741 C C . LEU A 1 100 ? -11.198 9.264 -1.630 1.00 80.31 100 LEU A C 1
ATOM 743 O O . LEU A 1 100 ? -12.273 8.716 -1.383 1.00 80.31 100 LEU A O 1
ATOM 747 N N . PHE A 1 101 ? -10.104 8.564 -1.940 1.00 83.00 101 PHE A N 1
ATOM 748 C CA . PHE A 1 101 ? -10.120 7.112 -2.100 1.00 83.00 101 PHE A CA 1
ATOM 749 C C . PHE A 1 101 ? -10.181 6.354 -0.777 1.00 83.00 101 PHE A C 1
ATOM 751 O O . PHE A 1 101 ? -10.716 5.248 -0.750 1.00 83.00 101 PHE A O 1
ATOM 758 N N . PHE A 1 102 ? -9.698 6.933 0.325 1.00 82.75 102 PHE A N 1
ATOM 759 C CA . PHE A 1 102 ? -9.796 6.284 1.634 1.00 82.75 102 PHE A CA 1
ATOM 760 C C . PHE A 1 102 ? -11.249 6.244 2.155 1.00 82.75 102 PHE A C 1
ATOM 762 O O . PHE A 1 102 ? -11.734 5.147 2.443 1.00 82.75 102 PHE A O 1
ATOM 769 N N . PRO A 1 103 ? -12.008 7.362 2.180 1.00 83.38 103 PRO A N 1
ATOM 770 C CA . PRO A 1 103 ? -13.442 7.327 2.462 1.00 83.38 103 PRO A CA 1
ATOM 771 C C . PRO A 1 103 ? -14.225 6.449 1.484 1.00 83.38 103 PRO A C 1
ATOM 773 O O . PRO A 1 103 ? -15.130 5.741 1.910 1.00 83.38 103 PRO A O 1
ATOM 776 N N . LEU A 1 104 ? -13.871 6.456 0.193 1.00 87.19 104 LEU A N 1
ATOM 777 C CA . LEU A 1 104 ? -14.510 5.596 -0.806 1.00 87.19 104 LEU A CA 1
ATOM 778 C C . LEU A 1 104 ? -14.318 4.109 -0.483 1.00 87.19 104 LEU A C 1
ATOM 780 O O . LEU A 1 104 ? -15.279 3.344 -0.520 1.00 87.19 104 LEU A O 1
ATOM 784 N N . LEU A 1 105 ? -13.091 3.706 -0.143 1.00 88.38 105 LEU A N 1
ATOM 785 C CA . LEU A 1 105 ? -12.772 2.337 0.251 1.00 88.38 105 LEU A CA 1
ATOM 786 C C . LEU A 1 105 ? -13.559 1.919 1.491 1.00 88.38 105 LEU A C 1
ATOM 788 O O . LEU A 1 105 ? -14.187 0.862 1.474 1.00 88.38 105 LEU A O 1
ATOM 792 N N . LEU A 1 106 ? -13.575 2.757 2.529 1.00 87.06 106 LEU A N 1
ATOM 793 C CA . LEU A 1 106 ? -14.353 2.486 3.735 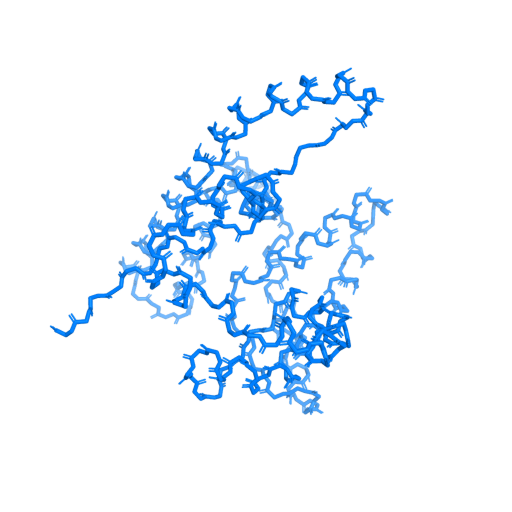1.00 87.06 106 LEU A CA 1
ATOM 794 C C . LEU A 1 106 ? -15.848 2.393 3.426 1.00 87.06 106 LEU A C 1
ATOM 796 O O . LEU A 1 106 ? -16.495 1.450 3.867 1.00 87.06 106 LEU A O 1
ATOM 800 N N . ALA A 1 107 ? -16.397 3.317 2.634 1.00 88.25 107 ALA A N 1
ATOM 801 C CA . ALA A 1 107 ? -17.808 3.311 2.262 1.00 88.25 107 ALA A CA 1
ATOM 802 C C . ALA A 1 107 ? -18.194 2.019 1.527 1.00 88.25 107 ALA A C 1
ATOM 804 O O . ALA A 1 107 ? -19.145 1.349 1.925 1.00 88.25 107 ALA A O 1
ATOM 805 N N . ILE A 1 108 ? -17.427 1.625 0.505 1.00 89.44 108 ILE A N 1
ATOM 806 C CA . ILE A 1 108 ? -17.663 0.375 -0.230 1.00 89.44 108 ILE A CA 1
ATOM 807 C C . ILE A 1 108 ? -17.523 -0.827 0.707 1.00 89.44 108 ILE A C 1
ATOM 809 O O . ILE A 1 108 ? -18.367 -1.721 0.685 1.00 89.44 108 ILE A O 1
ATOM 813 N N . ASN A 1 109 ? -16.505 -0.847 1.568 1.00 88.88 109 ASN A N 1
ATOM 814 C CA . ASN A 1 109 ? -16.297 -1.960 2.484 1.00 88.88 109 ASN A CA 1
ATOM 815 C C . ASN A 1 109 ? -17.435 -2.091 3.507 1.00 88.88 109 ASN A C 1
ATOM 817 O O . ASN A 1 109 ? -17.945 -3.194 3.691 1.00 88.88 109 ASN A O 1
ATOM 821 N N . PHE A 1 110 ? -17.906 -0.990 4.101 1.00 88.00 110 PHE A N 1
ATOM 822 C CA . PHE A 1 110 ? -19.064 -0.997 5.001 1.00 88.00 110 PHE A CA 1
ATOM 823 C C . PHE A 1 110 ? -20.349 -1.440 4.297 1.00 88.00 110 PHE A C 1
ATOM 825 O O . PHE A 1 110 ? -21.116 -2.215 4.871 1.00 88.00 110 PHE A O 1
ATOM 832 N N . ILE A 1 111 ? -20.573 -1.010 3.050 1.00 90.25 111 ILE A N 1
ATOM 833 C CA . ILE A 1 111 ? -21.703 -1.479 2.236 1.00 90.25 111 ILE A CA 1
ATOM 834 C C . ILE A 1 111 ? -21.613 -2.999 2.061 1.00 90.25 111 ILE A C 1
ATOM 836 O O . ILE A 1 111 ? -22.558 -3.717 2.385 1.00 90.25 111 ILE A O 1
ATOM 840 N N . MET A 1 112 ? -20.461 -3.512 1.628 1.00 88.12 112 MET A N 1
ATOM 841 C CA . MET A 1 112 ? -20.264 -4.949 1.421 1.00 88.12 112 MET A CA 1
ATOM 842 C C . MET A 1 112 ? -20.412 -5.764 2.712 1.00 88.12 112 MET A C 1
ATOM 844 O O . MET A 1 112 ? -20.982 -6.853 2.674 1.00 88.12 112 MET A O 1
ATOM 848 N N . LEU A 1 113 ? -19.969 -5.235 3.856 1.00 88.94 113 LEU A N 1
ATOM 849 C CA . LEU A 1 113 ? -20.157 -5.861 5.167 1.00 88.94 113 LEU A CA 1
ATOM 850 C C . LEU A 1 113 ? -21.632 -5.873 5.591 1.00 88.94 113 LEU A C 1
ATOM 852 O O . LEU A 1 113 ? -22.123 -6.895 6.069 1.00 88.94 113 LEU A O 1
ATOM 856 N N . THR A 1 114 ? -22.363 -4.777 5.363 1.00 87.56 114 THR A N 1
ATOM 857 C CA . THR A 1 114 ? -23.796 -4.668 5.700 1.00 87.56 114 THR A CA 1
ATOM 858 C C . THR A 1 114 ? -24.626 -5.681 4.912 1.00 87.56 114 THR A C 1
ATOM 860 O O . THR A 1 114 ? -25.476 -6.368 5.477 1.00 87.56 114 THR A O 1
ATOM 863 N N . PHE A 1 115 ? -24.325 -5.844 3.621 1.00 88.19 115 PHE A N 1
ATOM 864 C CA . PHE A 1 115 ? -24.953 -6.852 2.761 1.00 88.19 115 PHE A CA 1
ATOM 865 C C . PHE A 1 115 ? -24.355 -8.263 2.916 1.00 88.19 115 PHE A C 1
ATOM 867 O O . PHE A 1 115 ? -24.772 -9.183 2.212 1.00 88.19 115 PHE A O 1
ATOM 874 N N . LYS A 1 116 ? -23.397 -8.460 3.837 1.00 84.56 116 LYS A N 1
ATOM 875 C CA . LYS A 1 116 ? -22.677 -9.726 4.078 1.00 84.56 116 LYS A CA 1
ATOM 876 C C . LYS A 1 116 ? -22.004 -10.313 2.830 1.00 84.56 116 LYS A C 1
ATOM 878 O O . LYS A 1 116 ? -21.824 -11.524 2.727 1.00 84.56 116 LYS A O 1
ATOM 883 N N . TRP A 1 117 ? -21.637 -9.467 1.871 1.00 84.31 117 TRP A N 1
ATOM 884 C CA . TRP A 1 117 ? -20.915 -9.874 0.664 1.00 84.31 117 TRP A CA 1
ATOM 885 C C . TRP A 1 117 ? -19.446 -10.175 0.938 1.00 84.31 117 TRP A C 1
ATOM 887 O O . TRP A 1 117 ? -18.850 -10.946 0.189 1.00 84.31 117 TRP A O 1
ATOM 897 N N . THR A 1 118 ? -18.884 -9.582 1.993 1.00 83.94 118 THR A N 1
ATOM 898 C CA . THR A 1 118 ? -17.533 -9.870 2.482 1.00 83.94 118 THR A CA 1
ATOM 899 C C . THR A 1 118 ? -17.517 -10.055 3.992 1.00 83.94 118 THR A C 1
ATOM 901 O O . THR A 1 118 ? -18.418 -9.580 4.686 1.00 83.94 118 THR A O 1
ATOM 904 N N . LYS A 1 119 ? -16.482 -10.721 4.510 1.00 80.12 119 LYS A N 1
ATOM 905 C CA . LYS A 1 119 ? -16.210 -10.838 5.957 1.00 80.12 119 LYS A CA 1
ATOM 906 C C . LYS A 1 119 ? -15.012 -9.996 6.402 1.00 80.12 119 LYS A C 1
ATOM 908 O O . LYS A 1 119 ? -14.875 -9.720 7.590 1.00 80.12 119 LYS A O 1
ATOM 913 N N . THR A 1 120 ? -14.177 -9.567 5.458 1.00 81.75 120 THR A N 1
ATOM 914 C CA . THR A 1 120 ? -12.988 -8.754 5.726 1.00 81.75 120 THR A CA 1
ATOM 915 C C . THR A 1 120 ? -13.320 -7.272 5.900 1.00 81.75 120 THR A C 1
ATOM 917 O O . THR A 1 120 ? -13.945 -6.648 5.036 1.00 81.75 120 THR A O 1
ATOM 920 N N . LEU A 1 121 ? -12.838 -6.693 7.002 1.00 83.94 121 LEU A N 1
ATOM 921 C CA . LEU A 1 121 ? -12.783 -5.250 7.225 1.00 83.94 121 LEU A CA 1
ATOM 922 C C . LEU A 1 121 ? -11.394 -4.739 6.819 1.00 83.94 121 LEU A C 1
ATOM 924 O O . LEU A 1 121 ? -10.392 -5.079 7.444 1.00 83.94 121 LEU A O 1
ATOM 928 N N . ASN A 1 122 ? -11.334 -3.915 5.777 1.00 81.06 122 ASN A N 1
ATOM 929 C CA . ASN A 1 122 ? -10.104 -3.294 5.310 1.00 81.06 122 ASN A CA 1
ATOM 930 C C . ASN A 1 122 ? -9.993 -1.870 5.867 1.00 81.06 122 ASN A C 1
ATOM 932 O O . ASN A 1 122 ? -10.621 -0.943 5.359 1.00 81.06 122 ASN A O 1
ATOM 936 N N . VAL A 1 123 ? -9.172 -1.707 6.905 1.00 74.31 123 VAL A N 1
ATOM 937 C CA . VAL A 1 123 ? -8.840 -0.399 7.505 1.00 74.31 123 VAL A CA 1
ATOM 938 C C . VAL A 1 123 ? -7.419 0.036 7.119 1.00 74.31 123 VAL A C 1
ATOM 940 O O . VAL A 1 123 ? -6.874 0.989 7.673 1.00 74.31 123 VAL A O 1
ATOM 943 N N . ASP A 1 124 ? -6.792 -0.660 6.167 1.00 73.69 124 ASP A N 1
ATOM 944 C CA . ASP A 1 124 ? -5.434 -0.352 5.745 1.00 73.69 124 ASP A CA 1
ATOM 945 C C . ASP A 1 124 ? -5.421 0.846 4.791 1.00 73.69 124 ASP A C 1
ATOM 947 O O . ASP A 1 124 ? -5.742 0.761 3.601 1.00 73.69 124 ASP A O 1
ATOM 951 N N . MET A 1 125 ? -5.012 1.984 5.341 1.00 72.38 125 MET A N 1
ATOM 952 C CA . MET A 1 125 ? -4.861 3.227 4.607 1.00 72.38 125 MET A CA 1
ATOM 953 C C . MET A 1 125 ? -3.702 3.189 3.607 1.00 72.38 125 MET A C 1
ATOM 955 O O . MET A 1 125 ? -3.785 3.854 2.577 1.00 72.38 125 MET A O 1
ATOM 959 N N . TRP A 1 126 ? -2.650 2.404 3.861 1.00 73.19 126 TRP A N 1
ATOM 960 C CA . TRP A 1 126 ? -1.518 2.292 2.943 1.00 73.19 126 TRP A CA 1
ATOM 961 C C . TRP A 1 126 ? -1.954 1.655 1.626 1.00 73.19 126 TRP A C 1
ATOM 963 O O . TRP A 1 126 ? -1.663 2.175 0.555 1.00 73.19 126 TRP A O 1
ATOM 973 N N . ASN A 1 127 ? -2.757 0.597 1.698 1.00 76.19 127 ASN A N 1
ATOM 974 C CA . ASN A 1 127 ? -3.260 -0.167 0.555 1.00 76.19 127 ASN A CA 1
ATOM 975 C C . ASN A 1 127 ? -4.114 0.647 -0.448 1.00 76.19 127 ASN A C 1
ATOM 977 O O . ASN A 1 127 ? -4.399 0.183 -1.556 1.00 76.19 127 ASN A O 1
ATOM 981 N N . VAL A 1 128 ? -4.531 1.870 -0.112 1.00 82.38 128 VAL A N 1
ATOM 982 C CA . VAL A 1 128 ? -5.331 2.731 -1.002 1.00 82.38 128 VAL A CA 1
ATOM 983 C C . VAL A 1 128 ? -4.555 3.174 -2.251 1.00 82.38 128 VAL A C 1
ATOM 985 O O . VAL A 1 128 ? -5.170 3.412 -3.292 1.00 82.38 128 VAL A O 1
ATOM 988 N N . TRP A 1 129 ? -3.219 3.206 -2.198 1.00 80.88 129 TRP A N 1
ATOM 989 C CA . TRP A 1 129 ? -2.357 3.676 -3.294 1.00 80.88 129 TRP A CA 1
ATOM 990 C C . TRP A 1 129 ? -2.646 2.995 -4.643 1.00 80.88 129 TRP A C 1
ATOM 992 O O . TRP A 1 129 ? -2.714 3.657 -5.675 1.00 80.88 129 TRP A O 1
ATOM 1002 N N . ASN A 1 130 ? -2.940 1.693 -4.629 1.00 81.69 130 ASN A N 1
ATOM 1003 C CA . ASN A 1 130 ? -3.240 0.912 -5.835 1.00 81.69 130 ASN A CA 1
ATOM 1004 C C . ASN A 1 130 ? -4.511 1.374 -6.557 1.00 81.69 130 ASN A C 1
ATOM 1006 O O . ASN A 1 130 ? -4.580 1.368 -7.783 1.00 81.69 130 ASN A O 1
ATOM 1010 N N . LYS A 1 131 ? -5.523 1.796 -5.793 1.00 86.12 131 LYS A N 1
ATOM 1011 C CA . LYS A 1 131 ? -6.800 2.294 -6.322 1.00 86.12 131 LYS A CA 1
ATOM 1012 C C . LYS A 1 131 ? -6.587 3.661 -6.963 1.00 86.12 131 LYS A C 1
ATOM 1014 O O . LYS A 1 131 ? -7.146 3.955 -8.017 1.00 86.12 131 LYS A O 1
ATOM 1019 N N . ILE A 1 132 ? -5.740 4.473 -6.329 1.00 85.06 132 ILE A N 1
ATOM 1020 C CA . ILE A 1 132 ? -5.346 5.785 -6.837 1.00 85.06 132 ILE A CA 1
ATOM 1021 C C . ILE A 1 132 ? -4.546 5.619 -8.130 1.00 85.06 132 ILE A C 1
ATOM 1023 O O . ILE A 1 132 ? -4.805 6.339 -9.088 1.00 85.06 132 ILE A O 1
ATOM 1027 N N . PHE A 1 133 ? -3.639 4.643 -8.204 1.00 85.38 133 PHE A N 1
ATOM 1028 C CA . PHE A 1 133 ? -2.903 4.342 -9.431 1.00 85.38 133 PHE A CA 1
ATOM 1029 C C . PHE A 1 133 ? -3.837 4.005 -10.593 1.00 85.38 133 PHE A C 1
ATOM 1031 O O . PHE A 1 133 ? -3.770 4.654 -11.636 1.00 85.38 133 PHE A O 1
ATOM 1038 N N . THR A 1 134 ? -4.769 3.070 -10.400 1.00 86.69 134 THR A N 1
ATOM 1039 C CA . THR A 1 134 ? -5.759 2.727 -11.430 1.00 86.69 134 THR A CA 1
ATOM 1040 C C . THR A 1 134 ? -6.609 3.931 -11.827 1.00 86.69 134 THR A C 1
ATOM 1042 O O . THR A 1 134 ? -6.839 4.156 -13.014 1.00 86.69 134 THR A O 1
ATOM 1045 N N . TYR A 1 135 ? -7.024 4.755 -10.861 1.00 87.81 135 TYR A N 1
ATOM 1046 C CA . TYR A 1 135 ? -7.717 6.009 -11.145 1.00 87.81 135 TYR A CA 1
ATOM 1047 C C . TYR A 1 135 ? -6.881 6.945 -12.028 1.00 87.81 135 TYR A C 1
ATOM 1049 O O . TYR A 1 135 ? -7.401 7.461 -13.015 1.00 87.81 135 TYR A O 1
ATOM 1057 N N . VAL A 1 136 ? -5.601 7.155 -11.704 1.00 84.94 136 VAL A N 1
ATOM 1058 C CA . VAL A 1 136 ? -4.704 8.042 -12.463 1.00 84.94 136 VAL A CA 1
ATOM 1059 C C . VAL A 1 136 ? -4.515 7.528 -13.888 1.00 84.94 136 VAL A C 1
ATOM 1061 O O . VAL A 1 136 ? -4.570 8.318 -14.827 1.00 84.94 136 VAL A O 1
ATOM 1064 N N . VAL A 1 137 ? -4.364 6.215 -14.068 1.00 85.88 137 VAL A N 1
ATOM 1065 C CA . VAL A 1 137 ? -4.251 5.596 -15.396 1.00 85.88 137 VAL A CA 1
ATOM 1066 C C . VAL A 1 137 ? -5.529 5.818 -16.210 1.00 85.88 137 VAL A C 1
ATOM 1068 O O . VAL A 1 137 ? -5.467 6.314 -17.334 1.00 85.88 137 VAL A O 1
ATOM 1071 N N . VAL A 1 138 ? -6.704 5.524 -15.648 1.00 86.62 138 VAL A N 1
ATOM 1072 C CA . VAL A 1 138 ? -7.990 5.714 -16.346 1.00 86.62 138 VAL A CA 1
ATOM 1073 C C . VAL A 1 138 ? -8.246 7.188 -16.656 1.00 86.62 138 VAL A C 1
ATOM 1075 O O . VAL A 1 138 ? -8.718 7.513 -17.747 1.00 86.62 138 VAL A O 1
ATOM 1078 N N . LEU A 1 139 ? -7.901 8.087 -15.731 1.00 85.69 139 LEU A N 1
ATOM 1079 C CA . LEU A 1 139 ? -7.993 9.530 -15.928 1.00 85.69 139 LEU A CA 1
ATOM 1080 C C . LEU A 1 139 ? -7.080 10.000 -17.065 1.00 85.69 139 LEU A C 1
ATOM 1082 O O . LEU A 1 139 ? -7.495 10.843 -17.855 1.00 85.69 139 LEU A O 1
ATOM 1086 N N . TYR A 1 140 ? -5.868 9.453 -17.163 1.00 85.19 140 TYR A N 1
ATOM 1087 C CA . TYR A 1 140 ? -4.918 9.802 -18.216 1.00 85.19 140 TYR A CA 1
ATOM 1088 C C . TYR A 1 140 ? -5.441 9.432 -19.609 1.00 85.19 140 TYR A C 1
ATOM 1090 O O . TYR A 1 140 ? -5.329 10.236 -20.527 1.00 85.19 140 TYR A O 1
ATOM 1098 N N . PHE A 1 141 ? -6.065 8.259 -19.756 1.00 86.94 141 PHE A N 1
ATOM 1099 C CA . PHE A 1 141 ? -6.607 7.806 -21.043 1.00 86.94 141 PHE A CA 1
ATOM 1100 C C . PHE A 1 141 ? -7.979 8.393 -21.389 1.00 86.94 141 PHE A C 1
ATOM 1102 O O . PHE A 1 141 ? -8.265 8.650 -22.553 1.00 86.94 141 PHE A O 1
ATOM 1109 N N . THR A 1 142 ? -8.849 8.579 -20.395 1.00 86.25 142 THR A N 1
ATOM 1110 C CA . THR A 1 142 ? -10.265 8.934 -20.622 1.00 86.25 142 THR A CA 1
ATOM 1111 C C . THR A 1 142 ? -10.528 10.429 -20.425 1.00 86.25 142 THR A C 1
ATOM 1113 O O . THR A 1 142 ? -11.594 10.921 -20.785 1.00 86.25 142 THR A O 1
ATOM 1116 N N . HIS A 1 143 ? -9.598 11.155 -19.789 1.00 83.50 143 HIS A N 1
ATOM 1117 C CA . HIS A 1 143 ? -9.744 12.551 -19.349 1.00 83.50 143 HIS A CA 1
ATOM 1118 C C . HIS A 1 143 ? -10.993 12.823 -18.493 1.00 83.50 143 HIS A C 1
ATOM 1120 O O . HIS A 1 143 ? -11.418 13.966 -18.331 1.00 83.50 143 HIS A O 1
ATOM 1126 N N . ASN A 1 144 ? -11.582 11.775 -17.915 1.00 80.88 144 ASN A N 1
ATOM 1127 C CA . ASN A 1 144 ? -12.833 11.853 -17.181 1.00 80.88 144 ASN A CA 1
ATOM 1128 C C . ASN A 1 144 ? -12.699 11.190 -15.807 1.00 80.88 144 ASN A C 1
ATOM 1130 O O . ASN A 1 144 ? -12.475 9.986 -15.673 1.00 80.88 144 ASN A O 1
ATOM 1134 N N . VAL A 1 145 ? -12.884 12.021 -14.785 1.00 84.62 145 VAL A N 1
ATOM 1135 C CA . VAL A 1 145 ? -12.778 11.680 -13.364 1.00 84.62 145 VAL A CA 1
ATOM 1136 C C . VAL A 1 145 ? -13.806 10.622 -12.949 1.00 84.62 145 VAL A C 1
ATOM 1138 O O . VAL A 1 145 ? -13.500 9.754 -12.135 1.00 84.62 145 VAL A O 1
ATOM 1141 N N . PHE A 1 146 ? -15.009 10.651 -13.527 1.00 86.00 146 PHE A N 1
ATOM 1142 C CA . PHE A 1 146 ? -16.107 9.764 -13.144 1.00 86.00 146 PHE A CA 1
ATOM 1143 C C . PHE A 1 146 ? -15.807 8.296 -13.468 1.00 86.00 146 PHE A C 1
ATOM 1145 O O . PHE A 1 146 ? -15.972 7.425 -12.613 1.00 86.00 146 PHE A O 1
ATOM 1152 N N . TYR A 1 147 ? -15.277 8.024 -14.664 1.00 86.12 147 TYR A N 1
ATOM 1153 C CA . TYR A 1 147 ? -14.861 6.671 -15.044 1.00 86.12 147 TYR A CA 1
ATOM 1154 C C . TYR A 1 147 ? -13.723 6.155 -14.161 1.00 86.12 147 TYR A C 1
ATOM 1156 O O . TYR A 1 147 ? -13.738 4.989 -13.772 1.00 86.12 147 TYR A O 1
ATOM 1164 N N . GLY A 1 148 ? -12.785 7.022 -13.766 1.00 85.56 148 GLY A N 1
ATOM 1165 C CA . GLY A 1 148 ? -11.716 6.651 -12.838 1.00 85.56 148 GLY A CA 1
ATOM 1166 C C . GLY A 1 148 ? -12.251 6.167 -11.485 1.00 85.56 148 GLY A C 1
ATOM 1167 O O . GLY A 1 148 ? -11.789 5.149 -10.972 1.00 85.56 148 GLY A O 1
ATOM 1168 N N . PHE A 1 149 ? -13.246 6.858 -10.919 1.00 87.69 149 PHE A N 1
ATOM 1169 C CA . PHE A 1 149 ? -13.864 6.452 -9.651 1.00 87.69 149 PHE A CA 1
ATOM 1170 C C . PHE A 1 149 ? -14.644 5.140 -9.762 1.00 87.69 149 PHE A C 1
ATOM 1172 O O . PHE A 1 149 ? -14.573 4.318 -8.849 1.00 87.69 149 PHE A O 1
ATOM 1179 N N . ILE A 1 150 ? -15.346 4.912 -10.875 1.00 90.38 150 ILE A N 1
ATOM 1180 C CA . ILE A 1 150 ? -16.071 3.655 -11.108 1.00 90.38 150 ILE A CA 1
ATOM 1181 C C . ILE A 1 150 ? -15.100 2.478 -11.189 1.00 90.38 150 ILE A C 1
ATOM 1183 O O . ILE A 1 150 ? -15.293 1.478 -10.499 1.00 90.38 150 ILE A O 1
ATOM 1187 N N . VAL A 1 151 ? -14.046 2.594 -12.001 1.00 90.06 151 VAL A N 1
ATOM 1188 C CA . VAL A 1 151 ? -13.075 1.506 -12.189 1.00 90.06 151 VAL A CA 1
ATOM 1189 C C . VAL A 1 151 ? -12.346 1.201 -10.880 1.00 90.06 151 VAL A C 1
ATOM 1191 O O . VAL A 1 151 ? -12.238 0.038 -10.495 1.00 90.06 151 VAL A O 1
ATOM 1194 N N . ALA A 1 152 ? -11.924 2.232 -10.145 1.00 88.62 152 ALA A N 1
ATOM 1195 C CA . ALA A 1 152 ? -11.327 2.055 -8.825 1.00 88.62 152 ALA A CA 1
ATOM 1196 C C . ALA A 1 152 ? -12.310 1.432 -7.816 1.00 88.62 152 ALA A C 1
ATOM 1198 O O . ALA A 1 152 ? -11.916 0.587 -7.016 1.00 88.62 152 ALA A O 1
ATOM 1199 N N . GLY A 1 153 ? -13.596 1.790 -7.870 1.00 88.12 153 GLY A N 1
ATOM 1200 C CA . GLY A 1 153 ? -14.642 1.178 -7.048 1.00 88.12 153 GLY A CA 1
ATOM 1201 C C . GLY A 1 153 ? -14.823 -0.314 -7.335 1.00 88.12 153 GLY A C 1
ATOM 1202 O O . GLY A 1 153 ? -14.873 -1.121 -6.407 1.00 88.12 153 GLY A O 1
ATOM 1203 N N . ILE A 1 154 ? -14.846 -0.701 -8.614 1.00 89.81 154 ILE A N 1
ATOM 1204 C CA . ILE A 1 154 ? -14.900 -2.111 -9.023 1.00 89.81 154 ILE A CA 1
ATOM 1205 C C . ILE A 1 154 ? -13.663 -2.859 -8.519 1.00 89.81 154 ILE A C 1
ATOM 1207 O O . ILE A 1 154 ? -13.790 -3.948 -7.960 1.00 89.81 154 ILE A O 1
ATOM 1211 N N . GLN A 1 155 ? -12.478 -2.262 -8.653 1.00 88.94 155 GLN A N 1
ATOM 1212 C CA . GLN A 1 155 ? -11.247 -2.840 -8.124 1.00 88.94 155 GLN A CA 1
ATOM 1213 C C . GLN A 1 155 ? -11.331 -3.074 -6.610 1.00 88.94 155 GLN A C 1
ATOM 1215 O O . GLN A 1 155 ? -10.979 -4.159 -6.160 1.00 88.94 155 GLN A O 1
ATOM 1220 N N . ILE A 1 156 ? -11.854 -2.122 -5.827 1.00 88.00 156 ILE A N 1
ATOM 1221 C CA . ILE A 1 156 ? -12.037 -2.287 -4.373 1.00 88.00 156 ILE A CA 1
ATOM 1222 C C . ILE A 1 156 ? -12.925 -3.499 -4.065 1.00 88.00 156 ILE A C 1
ATOM 1224 O O . ILE A 1 156 ? -12.585 -4.312 -3.206 1.00 88.00 156 ILE A O 1
ATOM 1228 N N . VAL A 1 157 ? -14.040 -3.660 -4.784 1.00 88.50 157 VAL A N 1
ATOM 1229 C CA . VAL A 1 157 ? -14.948 -4.806 -4.607 1.00 88.50 157 VAL A CA 1
ATOM 1230 C C . VAL A 1 157 ? -14.236 -6.130 -4.898 1.00 88.50 157 VAL A C 1
ATOM 1232 O O . VAL A 1 157 ? -14.392 -7.098 -4.149 1.00 88.50 157 VAL A O 1
ATOM 1235 N N . LEU A 1 158 ? -13.453 -6.182 -5.978 1.00 87.50 158 LEU A N 1
ATOM 1236 C CA . LEU A 1 158 ? -12.704 -7.377 -6.364 1.00 87.50 158 LEU A CA 1
ATOM 1237 C C . LEU A 1 158 ? -11.606 -7.710 -5.350 1.00 87.50 158 LEU A C 1
ATOM 1239 O O . LEU A 1 158 ? -11.476 -8.867 -4.960 1.00 87.50 158 LEU A O 1
ATOM 1243 N N . GLU A 1 159 ? -10.854 -6.714 -4.886 1.00 85.31 159 GLU A N 1
ATOM 1244 C CA . GLU A 1 159 ? -9.792 -6.889 -3.891 1.00 85.31 159 GLU A CA 1
ATOM 1245 C C . GLU A 1 159 ? -10.331 -7.404 -2.554 1.00 85.31 159 GLU A C 1
ATOM 1247 O O . GLU A 1 159 ? -9.728 -8.293 -1.955 1.00 85.31 159 GLU A O 1
ATOM 1252 N N . LEU A 1 160 ? -11.480 -6.897 -2.093 1.00 85.75 160 LEU A N 1
ATOM 1253 C CA . LEU A 1 160 ? -12.111 -7.374 -0.860 1.00 85.75 160 LEU A CA 1
ATOM 1254 C C . LEU A 1 160 ? -12.574 -8.832 -0.988 1.00 85.75 160 LEU A C 1
ATOM 1256 O O . LEU A 1 160 ? -12.343 -9.634 -0.084 1.00 85.75 160 LEU A O 1
ATOM 1260 N N . LYS A 1 161 ? -13.159 -9.206 -2.133 1.00 85.12 161 LYS A N 1
ATOM 1261 C CA . LYS A 1 161 ? -13.530 -10.603 -2.412 1.00 85.12 161 LYS A CA 1
ATOM 1262 C C . LYS A 1 161 ? -12.315 -11.522 -2.522 1.00 85.12 161 LYS A C 1
ATOM 1264 O O . LYS A 1 161 ? -12.357 -12.649 -2.035 1.00 85.12 161 LYS A O 1
ATOM 1269 N N . ALA A 1 162 ? -11.238 -11.053 -3.146 1.00 80.81 162 ALA A N 1
ATOM 1270 C CA . ALA A 1 162 ? -9.988 -11.798 -3.214 1.00 80.81 162 ALA A CA 1
ATOM 1271 C C . ALA A 1 162 ? -9.371 -11.965 -1.817 1.00 80.81 162 ALA A C 1
ATOM 1273 O O . ALA A 1 162 ? -8.925 -13.056 -1.481 1.00 80.81 162 ALA A O 1
ATOM 1274 N N . GLY A 1 163 ? -9.419 -10.936 -0.968 1.00 80.19 163 GLY A N 1
ATOM 1275 C CA . GLY A 1 163 ? -9.000 -11.031 0.433 1.00 80.19 163 GLY A CA 1
ATOM 1276 C C . GLY A 1 163 ? -9.739 -12.132 1.199 1.00 80.19 163 GLY A C 1
ATOM 1277 O O . GLY A 1 163 ? -9.101 -12.932 1.880 1.00 80.19 163 GLY A O 1
ATOM 1278 N N . ASP A 1 164 ? -11.059 -12.239 1.029 1.00 81.38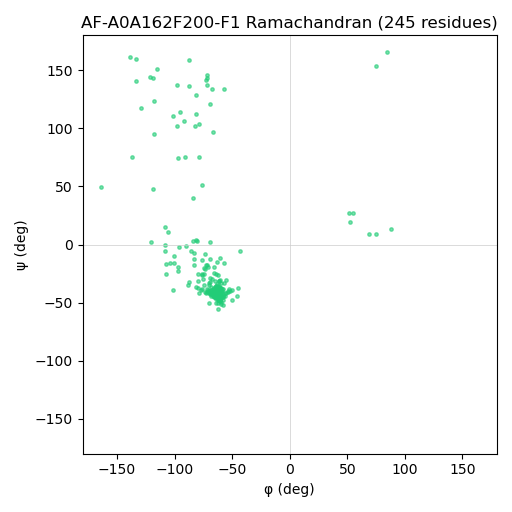 164 ASP A N 1
ATOM 1279 C CA . ASP A 1 164 ? -11.847 -13.318 1.640 1.00 81.38 164 ASP A CA 1
ATOM 1280 C C . ASP A 1 164 ? -11.478 -14.706 1.085 1.00 81.38 164 ASP A C 1
ATOM 1282 O O . ASP A 1 164 ? -11.430 -15.682 1.833 1.00 81.38 164 ASP A O 1
ATOM 1286 N N . MET A 1 165 ? -11.191 -14.807 -0.217 1.00 81.50 165 MET A N 1
ATOM 1287 C CA . MET A 1 165 ? -10.785 -16.062 -0.862 1.00 81.50 165 MET A CA 1
ATOM 1288 C C . MET A 1 165 ? -9.422 -16.558 -0.363 1.00 81.50 165 MET A C 1
ATOM 1290 O O . MET A 1 165 ? -9.239 -17.753 -0.133 1.00 81.50 165 MET A O 1
ATOM 1294 N N . TRP A 1 166 ? -8.469 -15.641 -0.190 1.00 77.81 166 TRP A N 1
ATOM 1295 C CA . TRP A 1 166 ? -7.081 -15.950 0.157 1.00 77.81 166 TRP A CA 1
ATOM 1296 C C . TRP A 1 166 ? -6.804 -16.009 1.656 1.00 77.81 166 TRP A C 1
ATOM 1298 O O . TRP A 1 166 ? -5.683 -16.327 2.046 1.00 77.81 166 TRP A O 1
ATOM 1308 N N . GLN A 1 167 ? -7.810 -15.761 2.496 1.00 79.88 167 GLN A N 1
ATOM 1309 C CA . GLN A 1 167 ? -7.661 -15.662 3.947 1.00 79.88 167 GLN A CA 1
ATOM 1310 C C . GLN A 1 167 ? -6.903 -16.852 4.556 1.00 79.88 167 GLN A C 1
ATOM 1312 O O . GLN A 1 167 ? -5.941 -16.632 5.282 1.00 79.88 167 GLN A O 1
ATOM 1317 N N . ARG A 1 168 ? -7.254 -18.094 4.195 1.00 77.31 168 ARG A N 1
ATOM 1318 C CA . ARG A 1 168 ? -6.569 -19.295 4.714 1.00 77.31 168 ARG A CA 1
ATOM 1319 C C . ARG A 1 168 ? -5.100 -19.371 4.305 1.00 77.31 168 ARG A C 1
ATOM 1321 O O . ARG A 1 168 ? -4.254 -19.670 5.127 1.00 77.31 168 ARG A O 1
ATOM 1328 N N . HIS A 1 169 ? -4.793 -19.051 3.049 1.00 75.44 169 HIS A N 1
ATOM 1329 C CA . HIS A 1 169 ? -3.411 -19.043 2.561 1.00 75.44 169 HIS A CA 1
ATOM 1330 C C . HIS A 1 169 ? -2.572 -17.971 3.262 1.00 75.44 169 HIS A C 1
ATOM 1332 O O . HIS A 1 169 ? -1.414 -18.204 3.584 1.00 75.44 169 HIS A O 1
ATOM 1338 N N . ILE A 1 170 ? -3.149 -16.791 3.501 1.00 76.69 170 ILE A N 1
ATOM 1339 C CA . ILE A 1 170 ? -2.462 -15.721 4.227 1.00 76.69 170 ILE A CA 1
ATOM 1340 C C . ILE A 1 170 ? -2.272 -16.098 5.697 1.00 76.69 170 ILE A C 1
ATOM 1342 O O . ILE A 1 170 ? -1.209 -15.831 6.251 1.00 76.69 170 ILE A O 1
ATOM 1346 N N . GLU A 1 171 ? -3.253 -16.745 6.320 1.00 78.19 171 GLU A N 1
ATOM 1347 C CA . GLU A 1 171 ? -3.137 -17.272 7.681 1.00 78.19 171 GLU A CA 1
ATOM 1348 C C . GLU A 1 171 ? -2.034 -18.338 7.779 1.00 78.19 171 GLU A C 1
ATOM 1350 O O . GLU A 1 171 ? -1.192 -18.236 8.666 1.00 78.19 171 GLU A O 1
ATOM 1355 N N . ASP A 1 172 ? -1.948 -19.271 6.826 1.00 75.81 172 ASP A N 1
ATOM 1356 C CA . ASP A 1 172 ? -0.882 -20.284 6.772 1.00 75.81 172 ASP A CA 1
ATOM 1357 C C . ASP A 1 172 ? 0.513 -19.654 6.578 1.00 75.81 172 ASP A C 1
ATOM 1359 O O . ASP A 1 172 ? 1.495 -20.108 7.164 1.00 75.81 172 ASP A O 1
ATOM 1363 N N . LEU A 1 173 ? 0.609 -18.588 5.772 1.00 72.00 173 LEU A N 1
ATOM 1364 C CA . LEU A 1 173 ? 1.868 -17.881 5.500 1.00 72.00 173 LEU A CA 1
ATOM 1365 C C . LEU A 1 173 ? 2.319 -16.977 6.654 1.00 72.00 173 LEU A C 1
ATOM 1367 O O . LEU A 1 173 ? 3.515 -16.837 6.901 1.00 72.00 173 LEU A O 1
ATOM 1371 N N . THR A 1 174 ? 1.378 -16.309 7.321 1.00 75.19 174 THR A N 1
ATOM 1372 C CA . THR A 1 174 ? 1.677 -15.312 8.364 1.00 75.19 174 THR A CA 1
ATOM 1373 C C . THR A 1 174 ? 1.607 -15.880 9.777 1.00 75.19 174 THR A C 1
ATOM 1375 O O . THR A 1 174 ? 2.146 -15.273 10.700 1.00 75.19 174 THR A O 1
ATOM 1378 N N . GLY A 1 175 ? 0.929 -17.015 9.966 1.00 73.94 175 GLY A N 1
ATOM 1379 C CA . GLY A 1 175 ? 0.627 -17.603 11.270 1.00 73.94 175 GLY A CA 1
ATOM 1380 C C . GLY A 1 175 ? -0.376 -16.800 12.106 1.00 73.94 175 GLY A C 1
ATOM 1381 O O . GLY A 1 175 ? -0.542 -17.091 13.289 1.00 73.94 175 GLY A O 1
ATOM 1382 N N . MET A 1 176 ? -1.018 -15.771 11.537 1.00 74.62 176 MET A N 1
ATOM 1383 C CA . MET A 1 176 ? -1.938 -14.889 12.259 1.00 74.62 176 MET A CA 1
ATOM 1384 C C . MET A 1 176 ? -3.402 -15.253 11.974 1.00 74.62 176 MET A C 1
ATOM 1386 O O . MET A 1 176 ? -3.885 -15.003 10.863 1.00 74.62 176 MET A O 1
ATOM 1390 N N . PRO A 1 177 ? -4.140 -15.789 12.964 1.00 75.56 177 PRO A N 1
ATOM 1391 C CA . PRO A 1 177 ? -5.507 -16.233 12.747 1.00 75.56 177 PRO A CA 1
ATOM 1392 C C . PRO A 1 177 ? -6.450 -15.068 12.452 1.00 75.56 177 PRO A C 1
ATOM 1394 O O . PRO A 1 177 ? -6.438 -14.045 13.138 1.00 75.56 177 PRO A O 1
ATOM 1397 N N . GLY A 1 178 ? -7.289 -15.232 11.426 1.00 72.25 178 GLY A N 1
ATOM 1398 C CA . GLY A 1 178 ? -8.309 -14.248 11.049 1.00 72.25 178 GLY A CA 1
ATOM 1399 C C . GLY A 1 178 ? -7.788 -12.990 10.344 1.00 72.25 178 GLY A C 1
ATOM 1400 O O . GLY A 1 178 ? -8.564 -12.060 10.125 1.00 72.25 178 GLY A O 1
ATOM 1401 N N . VAL A 1 179 ? -6.508 -12.950 9.961 1.00 77.69 179 VAL A N 1
ATOM 1402 C CA . VAL A 1 179 ? -5.929 -11.844 9.185 1.00 77.69 179 VAL A CA 1
ATOM 1403 C C . VAL A 1 179 ? -5.897 -12.209 7.701 1.00 77.69 179 VAL A C 1
ATOM 1405 O O . VAL A 1 179 ? -5.543 -13.321 7.320 1.00 77.69 179 VAL A O 1
ATOM 1408 N N . THR A 1 180 ? -6.260 -11.257 6.843 1.00 79.38 180 THR A N 1
ATOM 1409 C CA . THR A 1 180 ? -6.068 -11.362 5.393 1.00 79.38 180 THR A CA 1
ATOM 1410 C C . THR A 1 180 ? -5.594 -10.034 4.818 1.00 79.38 180 THR A C 1
ATOM 1412 O O . THR A 1 180 ? -5.748 -8.982 5.439 1.00 79.38 180 THR A O 1
ATOM 1415 N N . VAL A 1 181 ? -5.015 -10.083 3.619 1.00 78.50 181 VAL A N 1
ATOM 1416 C CA . VAL A 1 181 ? -4.459 -8.924 2.921 1.00 78.50 181 VAL A CA 1
ATOM 1417 C C . VAL A 1 181 ? -5.218 -8.714 1.603 1.00 78.50 181 VAL A C 1
ATOM 1419 O O . VAL A 1 181 ? -4.888 -9.333 0.589 1.00 78.50 181 VAL A O 1
ATOM 1422 N N . PRO A 1 182 ? -6.249 -7.848 1.576 1.00 74.38 182 PRO A N 1
ATOM 1423 C CA . PRO A 1 182 ? -6.999 -7.528 0.362 1.00 74.38 182 PRO A CA 1
ATOM 1424 C C . PRO A 1 182 ? -6.215 -6.528 -0.503 1.00 74.38 182 PRO A C 1
ATOM 1426 O O . PRO A 1 182 ? -6.510 -5.334 -0.518 1.00 74.38 182 PRO A O 1
ATOM 1429 N N . HIS A 1 183 ? -5.168 -6.996 -1.181 1.00 76.56 183 HIS A N 1
ATOM 1430 C CA . HIS A 1 183 ? -4.270 -6.177 -2.007 1.00 76.56 183 HIS A CA 1
ATOM 1431 C C . HIS A 1 183 ? -4.365 -6.569 -3.487 1.00 76.56 183 HIS A C 1
ATOM 1433 O O . HIS A 1 183 ? -4.595 -7.732 -3.788 1.00 76.56 183 HIS A O 1
ATOM 1439 N N . PHE A 1 184 ? -4.126 -5.649 -4.428 1.00 72.00 184 PHE A N 1
ATOM 1440 C CA . PHE A 1 184 ? -4.279 -5.924 -5.871 1.00 72.00 184 PHE A CA 1
ATOM 1441 C C . PHE A 1 184 ? -3.467 -7.139 -6.364 1.00 72.00 184 PHE A C 1
ATOM 1443 O O . PHE A 1 184 ? -3.880 -7.849 -7.275 1.00 72.00 184 PHE A O 1
ATOM 1450 N N . VAL A 1 185 ? -2.324 -7.417 -5.731 1.00 69.81 185 VAL A N 1
ATOM 1451 C CA . VAL A 1 185 ? -1.474 -8.582 -6.037 1.00 69.81 185 VAL A CA 1
ATOM 1452 C C . VAL A 1 185 ? -2.222 -9.902 -5.820 1.00 69.81 185 VAL A C 1
ATOM 1454 O O . VAL A 1 185 ? -1.989 -10.869 -6.542 1.00 69.81 185 VAL A O 1
ATOM 1457 N N . THR A 1 186 ? -3.176 -9.951 -4.888 1.00 68.31 186 THR A N 1
ATOM 1458 C CA . THR A 1 186 ? -3.978 -11.159 -4.664 1.00 68.31 186 THR A CA 1
ATOM 1459 C C . THR A 1 186 ? -4.960 -11.427 -5.805 1.00 68.31 186 THR A C 1
ATOM 1461 O O . THR A 1 186 ? -5.350 -12.575 -6.001 1.00 68.31 186 THR A O 1
ATOM 1464 N N . LEU A 1 187 ? -5.292 -10.424 -6.631 1.00 71.44 187 LEU A N 1
ATOM 1465 C CA . LEU A 1 187 ? -6.040 -10.632 -7.876 1.00 71.44 187 LEU A CA 1
ATOM 1466 C C . LEU A 1 187 ? -5.188 -11.361 -8.919 1.00 71.44 187 LEU A C 1
ATOM 1468 O O . LEU A 1 187 ? -5.675 -12.282 -9.573 1.00 71.44 187 LEU A O 1
ATOM 1472 N N . PHE A 1 188 ? -3.902 -11.017 -9.026 1.00 69.06 188 PHE A N 1
ATOM 1473 C CA . PHE A 1 188 ? -2.966 -11.757 -9.876 1.00 69.06 188 PHE A CA 1
ATOM 1474 C C . PHE A 1 188 ? -2.776 -13.193 -9.385 1.00 69.06 188 PHE A C 1
ATOM 1476 O O . PHE A 1 188 ? -2.704 -14.112 -10.201 1.00 69.06 188 PHE A O 1
ATOM 1483 N N . ALA A 1 189 ? -2.784 -13.413 -8.067 1.00 67.19 189 ALA A N 1
ATOM 1484 C CA . ALA A 1 189 ? -2.721 -14.756 -7.498 1.00 67.19 189 ALA A CA 1
ATOM 1485 C C . ALA A 1 189 ? -3.899 -15.644 -7.943 1.00 67.19 189 ALA A C 1
ATOM 1487 O O . ALA A 1 189 ? -3.694 -16.835 -8.156 1.00 67.19 189 ALA A O 1
ATOM 1488 N N . VAL A 1 190 ? -5.102 -15.093 -8.168 1.00 68.94 190 VAL A N 1
ATOM 1489 C CA . VAL A 1 190 ? -6.253 -15.860 -8.700 1.00 68.94 190 VAL A CA 1
ATOM 1490 C C . VAL A 1 190 ? -5.958 -16.414 -10.091 1.00 68.94 190 VAL A C 1
ATOM 1492 O O . VAL A 1 190 ? -6.272 -17.567 -10.374 1.00 68.94 190 VAL A O 1
ATOM 1495 N N . ILE A 1 191 ? -5.309 -15.621 -10.944 1.00 71.06 191 ILE A N 1
ATOM 1496 C CA . ILE A 1 191 ? -4.945 -16.031 -12.307 1.00 71.06 191 ILE A CA 1
ATOM 1497 C C . ILE A 1 191 ? -3.762 -17.006 -12.291 1.00 71.06 191 ILE A C 1
ATOM 1499 O O . ILE A 1 191 ? -3.702 -17.921 -13.109 1.00 71.06 191 ILE A O 1
ATOM 1503 N N . LEU A 1 192 ? -2.824 -16.828 -11.360 1.00 72.19 192 LEU A N 1
ATOM 1504 C CA . LEU A 1 192 ? -1.626 -17.660 -11.253 1.00 72.19 192 LEU A CA 1
ATOM 1505 C C . LEU A 1 192 ? -1.862 -18.971 -10.490 1.00 72.19 192 LEU A C 1
ATOM 1507 O O . LEU A 1 192 ? -1.079 -19.902 -10.642 1.00 72.19 192 LEU A O 1
ATOM 1511 N N . GLN A 1 193 ? -2.936 -19.099 -9.708 1.00 71.25 193 GLN A N 1
ATOM 1512 C CA . GLN A 1 193 ? -3.213 -20.310 -8.929 1.00 71.25 193 GLN A CA 1
ATOM 1513 C C . GLN A 1 193 ? -3.358 -21.581 -9.784 1.00 71.25 193 GLN A C 1
ATOM 1515 O O . GLN A 1 193 ? -2.791 -22.604 -9.397 1.00 71.25 193 GLN A O 1
ATOM 1520 N N . PRO A 1 194 ? -4.076 -21.581 -10.926 1.00 70.19 194 PRO A N 1
ATOM 1521 C CA . PRO A 1 194 ? -4.139 -22.752 -11.797 1.00 70.19 194 PRO A CA 1
ATOM 1522 C C . PRO A 1 194 ? -2.762 -23.136 -12.339 1.00 70.19 194 PRO A C 1
ATOM 1524 O O . PRO A 1 194 ? -2.447 -24.322 -12.413 1.00 70.19 194 PRO A O 1
ATOM 1527 N N . LEU A 1 195 ? -1.925 -22.141 -12.654 1.00 70.12 195 LEU A N 1
ATOM 1528 C CA . LEU A 1 195 ? -0.545 -22.378 -13.059 1.00 70.12 195 LEU A CA 1
ATOM 1529 C C . LEU A 1 195 ? 0.252 -22.993 -11.906 1.00 70.12 195 LEU A C 1
ATOM 1531 O O . LEU A 1 195 ? 0.921 -23.993 -12.114 1.00 70.12 195 LEU A O 1
ATOM 1535 N N . ASN A 1 196 ? 0.123 -22.471 -10.685 1.00 70.25 196 ASN A N 1
ATOM 1536 C CA . ASN A 1 196 ? 0.807 -23.025 -9.519 1.00 70.25 196 ASN A CA 1
ATOM 1537 C C . ASN A 1 196 ? 0.409 -24.486 -9.267 1.00 70.25 196 ASN A C 1
ATOM 1539 O O . ASN A 1 196 ? 1.273 -25.343 -9.140 1.00 70.25 196 ASN A O 1
ATOM 1543 N N . LYS A 1 197 ? -0.892 -24.800 -9.332 1.00 68.56 197 LYS A N 1
ATOM 1544 C CA . LYS A 1 197 ? -1.375 -26.184 -9.227 1.00 68.56 197 LYS A CA 1
ATOM 1545 C C . LYS A 1 197 ? -0.815 -27.081 -10.329 1.00 68.56 197 LYS A C 1
ATOM 1547 O O . LYS A 1 197 ? -0.519 -28.236 -10.058 1.00 68.56 197 LYS A O 1
ATOM 1552 N N . LEU A 1 198 ? -0.661 -26.573 -11.555 1.00 71.94 198 LEU A N 1
ATOM 1553 C CA . LEU A 1 198 ? -0.029 -27.310 -12.653 1.00 71.94 198 LEU A CA 1
ATOM 1554 C C . LEU A 1 198 ? 1.457 -27.580 -12.375 1.00 71.94 198 LEU A C 1
ATOM 1556 O O . LEU A 1 198 ? 1.953 -28.663 -12.675 1.00 71.94 198 LEU A O 1
ATOM 1560 N N . LEU A 1 199 ? 2.161 -26.615 -11.784 1.00 66.62 199 LEU A N 1
ATOM 1561 C CA . LEU A 1 199 ? 3.562 -26.766 -11.399 1.00 66.62 199 LEU A CA 1
ATOM 1562 C C . LEU A 1 199 ? 3.739 -27.756 -10.238 1.00 66.62 199 LEU A C 1
ATOM 1564 O O . LEU A 1 199 ? 4.714 -28.507 -10.242 1.00 66.62 199 LEU A O 1
ATOM 1568 N N . ASP A 1 200 ? 2.772 -27.839 -9.321 1.00 67.81 200 ASP A N 1
ATOM 1569 C CA . ASP A 1 200 ? 2.764 -28.817 -8.223 1.00 67.81 200 ASP A CA 1
ATOM 1570 C C . ASP A 1 200 ? 2.675 -30.276 -8.722 1.00 67.81 200 ASP A C 1
ATOM 1572 O O . ASP A 1 200 ? 3.161 -31.192 -8.049 1.00 67.81 200 ASP A O 1
ATOM 1576 N N . PHE A 1 201 ? 2.121 -30.512 -9.923 1.00 67.69 201 PHE A N 1
ATOM 1577 C CA . PHE A 1 201 ? 2.120 -31.836 -10.568 1.00 67.69 201 PHE A CA 1
ATOM 1578 C C . PHE A 1 201 ? 3.497 -32.260 -11.087 1.00 67.69 201 PHE A C 1
ATOM 1580 O O . PHE A 1 201 ? 3.708 -33.445 -11.344 1.00 67.69 201 PHE A O 1
ATOM 1587 N N . ILE A 1 202 ? 4.440 -31.328 -11.250 1.00 70.44 202 ILE A N 1
ATOM 1588 C CA . ILE A 1 202 ? 5.792 -31.629 -11.718 1.00 70.44 202 ILE A CA 1
ATOM 1589 C C . ILE A 1 202 ? 6.678 -31.875 -10.481 1.00 70.44 202 ILE A C 1
ATOM 1591 O O . ILE A 1 202 ? 7.082 -30.921 -9.813 1.00 70.44 202 ILE A O 1
ATOM 1595 N N . PRO A 1 203 ? 7.065 -33.128 -10.167 1.00 56.62 203 PRO A N 1
ATOM 1596 C CA . PRO A 1 203 ? 7.787 -33.465 -8.930 1.00 56.62 203 PRO A CA 1
ATOM 1597 C C . PRO A 1 203 ? 9.180 -32.816 -8.798 1.00 56.62 203 PRO A C 1
ATOM 1599 O O . PRO A 1 203 ? 9.749 -32.776 -7.708 1.00 56.62 203 PRO A O 1
ATOM 1602 N N . ALA A 1 204 ? 9.745 -32.284 -9.887 1.00 66.62 204 ALA A N 1
ATOM 1603 C CA . ALA A 1 204 ? 10.974 -31.487 -9.851 1.00 66.62 204 ALA A CA 1
ATOM 1604 C C . ALA A 1 204 ? 10.758 -30.059 -9.306 1.00 66.62 204 ALA A C 1
ATOM 1606 O O . ALA A 1 204 ? 11.674 -29.493 -8.710 1.00 66.62 204 ALA A O 1
ATOM 1607 N N . MET A 1 205 ? 9.561 -29.499 -9.503 1.00 58.78 205 MET A N 1
ATOM 1608 C CA . MET A 1 205 ? 9.166 -28.140 -9.108 1.00 58.78 205 MET A CA 1
ATOM 1609 C C . MET A 1 205 ? 8.423 -28.125 -7.764 1.00 58.78 205 MET A C 1
ATOM 1611 O O . MET A 1 205 ? 8.474 -27.127 -7.055 1.00 58.78 205 MET A O 1
ATOM 1615 N N . ASN A 1 206 ? 7.829 -29.253 -7.364 1.00 59.03 206 ASN A N 1
ATOM 1616 C CA . ASN A 1 206 ? 7.192 -29.472 -6.061 1.00 59.03 206 ASN A CA 1
ATOM 1617 C C . ASN A 1 206 ? 8.223 -29.688 -4.927 1.00 59.03 206 ASN A C 1
ATOM 1619 O O . ASN A 1 206 ? 8.222 -30.690 -4.210 1.00 59.03 206 ASN A O 1
ATOM 1623 N N . ARG A 1 207 ? 9.193 -28.777 -4.814 1.00 59.44 207 ARG A N 1
ATOM 1624 C CA . ARG A 1 207 ? 10.156 -28.720 -3.708 1.00 59.44 207 ARG A CA 1
ATOM 1625 C C . ARG A 1 207 ? 10.023 -27.363 -3.030 1.00 59.44 207 ARG A C 1
ATOM 1627 O O . ARG A 1 207 ? 9.832 -26.375 -3.734 1.00 59.44 207 ARG A O 1
ATOM 1634 N N . PRO A 1 208 ? 10.177 -27.272 -1.698 1.00 55.38 208 PRO A N 1
ATOM 1635 C CA . PRO A 1 208 ? 10.136 -25.988 -1.017 1.00 55.38 208 PRO A CA 1
ATOM 1636 C C . PRO A 1 208 ? 11.343 -25.143 -1.448 1.00 55.38 208 PRO A C 1
ATOM 1638 O O . PRO A 1 208 ? 12.444 -25.285 -0.920 1.00 55.38 208 PRO A O 1
ATOM 1641 N N . PHE A 1 209 ? 11.132 -24.260 -2.424 1.00 57.19 209 PHE A N 1
ATOM 1642 C CA . PHE A 1 209 ? 12.052 -23.193 -2.826 1.00 57.19 209 PHE A CA 1
ATOM 1643 C C . PHE A 1 209 ? 11.871 -21.959 -1.932 1.00 57.19 209 PHE A C 1
ATOM 1645 O O . PHE A 1 209 ? 11.893 -20.821 -2.392 1.00 57.19 209 PHE A O 1
ATOM 1652 N N . ASP A 1 210 ? 11.671 -22.179 -0.635 1.00 59.44 210 ASP A N 1
ATOM 1653 C CA . ASP A 1 210 ? 11.594 -21.084 0.320 1.00 59.44 210 ASP A CA 1
ATOM 1654 C C . ASP A 1 210 ? 12.990 -20.474 0.515 1.00 59.44 210 ASP A C 1
ATOM 1656 O O . ASP A 1 210 ? 14.012 -21.168 0.514 1.00 59.44 210 ASP A O 1
ATOM 1660 N N . SER A 1 211 ? 13.029 -19.165 0.728 1.00 54.44 211 SER A N 1
ATOM 1661 C CA . SER A 1 211 ? 14.198 -18.404 1.159 1.00 54.44 211 SER A CA 1
ATOM 1662 C C . SER A 1 211 ? 14.960 -19.087 2.305 1.00 54.44 211 SER A C 1
ATOM 1664 O O . SER A 1 211 ? 16.192 -19.126 2.280 1.00 54.44 211 SER A O 1
ATOM 1666 N N . ALA A 1 212 ? 14.253 -19.719 3.250 1.00 56.12 212 ALA A N 1
ATOM 1667 C CA . ALA A 1 212 ? 14.838 -20.489 4.347 1.00 56.12 212 ALA A CA 1
ATOM 1668 C C . ALA A 1 212 ? 15.507 -21.801 3.880 1.00 56.12 212 ALA A C 1
ATOM 1670 O O . ALA A 1 212 ? 16.603 -22.151 4.332 1.00 56.12 212 ALA A O 1
ATOM 1671 N N . ALA A 1 213 ? 14.894 -22.516 2.931 1.00 56.41 213 ALA A N 1
ATOM 1672 C CA . ALA A 1 213 ? 15.457 -23.728 2.333 1.00 56.41 213 ALA A CA 1
ATOM 1673 C C . ALA A 1 213 ? 16.671 -23.416 1.434 1.00 56.41 213 ALA A C 1
ATOM 1675 O O . ALA A 1 213 ? 17.639 -24.181 1.394 1.00 56.41 213 ALA A O 1
ATOM 1676 N N . LEU A 1 214 ? 16.652 -22.257 0.770 1.00 53.56 214 LEU A N 1
ATOM 1677 C CA . LEU A 1 214 ? 17.726 -21.753 -0.085 1.00 53.56 214 LEU A CA 1
ATOM 1678 C C . LEU A 1 214 ? 18.902 -21.179 0.722 1.00 53.56 214 LEU A C 1
ATOM 1680 O O . LEU A 1 214 ? 20.051 -21.464 0.384 1.00 53.56 214 LEU A O 1
ATOM 1684 N N . GLN A 1 215 ? 18.654 -20.471 1.834 1.00 53.09 215 GLN A N 1
ATOM 1685 C CA . GLN A 1 215 ? 19.706 -19.997 2.750 1.00 53.09 215 GLN A CA 1
ATOM 1686 C C . GLN A 1 215 ? 20.511 -21.146 3.370 1.00 53.09 215 GLN A C 1
ATOM 1688 O O . GLN A 1 215 ? 21.726 -21.028 3.549 1.00 53.09 215 GLN A O 1
ATOM 1693 N N . LYS A 1 216 ? 19.863 -22.283 3.661 1.00 51.56 216 LYS A N 1
ATOM 1694 C CA . LYS A 1 216 ? 20.525 -23.477 4.214 1.00 51.56 216 LYS A CA 1
ATOM 1695 C C . LYS A 1 216 ? 21.583 -24.050 3.261 1.00 51.56 216 LYS A C 1
ATOM 1697 O O . LYS A 1 216 ? 22.572 -24.636 3.705 1.00 51.56 216 LYS A O 1
ATOM 1702 N N . LYS A 1 217 ? 21.430 -23.823 1.954 1.00 51.25 217 LYS A N 1
ATOM 1703 C CA . LYS A 1 217 ? 22.394 -24.189 0.913 1.00 51.25 217 LYS A CA 1
ATOM 1704 C C . LYS A 1 217 ? 23.257 -22.961 0.585 1.00 51.25 217 LYS A C 1
ATOM 1706 O O . LYS A 1 217 ? 23.086 -22.338 -0.455 1.00 51.25 217 LYS A O 1
ATOM 1711 N N . ARG A 1 218 ? 24.191 -22.625 1.490 1.00 39.16 218 ARG A N 1
ATOM 1712 C CA . ARG A 1 218 ? 25.048 -21.407 1.568 1.00 39.16 218 ARG A CA 1
ATOM 1713 C C . ARG A 1 218 ? 25.708 -20.856 0.279 1.00 39.16 218 ARG A C 1
ATOM 1715 O O . ARG A 1 218 ? 26.301 -19.788 0.332 1.00 39.16 218 ARG A O 1
ATOM 1722 N N . SER A 1 219 ? 25.605 -21.524 -0.867 1.00 41.88 219 SER A N 1
ATOM 1723 C CA . SER A 1 219 ? 26.114 -21.065 -2.169 1.00 41.88 219 SER A CA 1
ATOM 1724 C C . SER A 1 219 ? 25.012 -20.537 -3.113 1.00 41.88 219 SER A C 1
ATOM 1726 O O . SER A 1 219 ? 25.310 -19.810 -4.056 1.00 41.88 219 SER A O 1
ATOM 1728 N N . ALA A 1 220 ? 23.732 -20.825 -2.845 1.00 42.97 220 ALA A N 1
ATOM 1729 C CA . ALA A 1 220 ? 22.621 -20.439 -3.719 1.00 42.97 220 ALA A CA 1
ATOM 1730 C C . ALA A 1 220 ? 22.187 -18.972 -3.561 1.00 42.97 220 ALA A C 1
ATOM 1732 O O . ALA A 1 220 ? 21.684 -18.394 -4.518 1.00 42.97 220 ALA A O 1
ATOM 1733 N N . SER A 1 221 ? 22.414 -18.342 -2.403 1.00 40.31 221 SER A N 1
ATOM 1734 C CA . SER A 1 221 ? 22.013 -16.946 -2.168 1.00 40.31 221 SER A CA 1
ATOM 1735 C C . SER A 1 221 ? 22.711 -15.973 -3.123 1.00 40.31 221 SER A C 1
ATOM 1737 O O . SER A 1 221 ? 22.074 -15.080 -3.664 1.00 40.31 221 SER A O 1
ATOM 1739 N N . LEU A 1 222 ? 24.004 -16.183 -3.390 1.00 37.31 222 LEU A N 1
ATOM 1740 C CA . LEU A 1 222 ? 24.783 -15.360 -4.322 1.00 37.31 222 LEU A CA 1
ATOM 1741 C C . LEU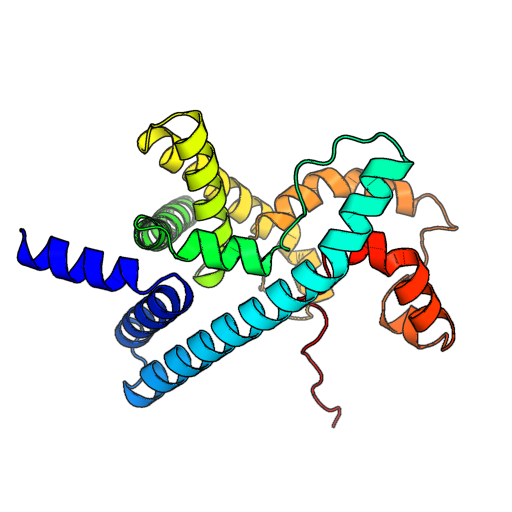 A 1 222 ? 24.390 -15.624 -5.779 1.00 37.31 222 LEU A C 1
ATOM 1743 O O . LEU A 1 222 ? 24.276 -14.689 -6.559 1.00 37.31 222 LEU A O 1
ATOM 1747 N N . VAL A 1 223 ? 24.120 -16.884 -6.125 1.00 38.16 223 VAL A N 1
ATOM 1748 C CA . VAL A 1 223 ? 23.705 -17.301 -7.472 1.00 38.16 223 VAL A CA 1
ATOM 1749 C C . VAL A 1 223 ? 22.288 -16.827 -7.799 1.00 38.16 223 VAL A C 1
ATOM 1751 O O . VAL A 1 223 ? 22.031 -16.442 -8.930 1.00 38.16 223 VAL A O 1
ATOM 1754 N N . ILE A 1 224 ? 21.379 -16.777 -6.824 1.00 43.91 224 ILE A N 1
ATOM 1755 C CA . ILE A 1 224 ? 20.048 -16.178 -6.991 1.00 43.91 224 ILE A CA 1
ATOM 1756 C C . ILE A 1 224 ? 20.163 -14.660 -7.148 1.00 43.91 224 ILE A C 1
ATOM 1758 O O . ILE A 1 224 ? 19.548 -14.108 -8.051 1.00 43.91 224 ILE A O 1
ATOM 1762 N N . ILE A 1 225 ? 21.003 -13.982 -6.362 1.00 41.31 225 ILE A N 1
ATOM 1763 C CA . ILE A 1 225 ? 21.257 -12.543 -6.549 1.00 41.31 225 ILE A CA 1
ATOM 1764 C C . ILE A 1 225 ? 21.857 -12.263 -7.941 1.00 41.31 225 ILE A C 1
ATOM 1766 O O . ILE A 1 225 ? 21.488 -11.279 -8.574 1.00 41.31 225 ILE A O 1
ATOM 1770 N N . LEU A 1 226 ? 22.730 -13.139 -8.451 1.00 35.69 226 LEU A N 1
ATOM 1771 C CA . LEU A 1 226 ? 23.381 -12.968 -9.755 1.00 35.69 226 LEU A CA 1
ATOM 1772 C C . LEU A 1 226 ? 22.488 -13.344 -10.952 1.00 35.69 226 LEU A C 1
ATOM 1774 O O . LEU A 1 226 ? 22.506 -12.653 -11.964 1.00 35.69 226 LEU A O 1
ATOM 1778 N N . LEU A 1 227 ? 21.729 -14.443 -10.858 1.00 37.59 227 LEU A N 1
ATOM 1779 C CA . LEU A 1 227 ? 20.896 -14.971 -11.951 1.00 37.59 227 LEU A CA 1
ATOM 1780 C C . LEU A 1 227 ? 19.495 -14.361 -11.976 1.00 37.59 227 LEU A C 1
ATOM 1782 O O . LEU A 1 227 ? 18.916 -14.209 -13.047 1.00 37.59 227 LEU A O 1
ATOM 1786 N N . TRP A 1 228 ? 18.953 -14.015 -10.808 1.00 31.20 228 TRP A N 1
ATOM 1787 C CA . TRP A 1 228 ? 17.628 -13.420 -10.670 1.00 31.20 228 TRP A CA 1
ATOM 1788 C C . TRP A 1 228 ? 17.657 -11.937 -10.291 1.00 31.20 228 TRP A C 1
ATOM 1790 O O . TRP A 1 228 ? 16.612 -11.299 -10.307 1.00 31.20 228 TRP A O 1
ATOM 1800 N N . GLY A 1 229 ? 18.817 -11.341 -10.008 1.00 39.00 229 GLY A N 1
ATOM 1801 C CA . GLY A 1 229 ? 18.949 -9.889 -9.823 1.00 39.00 229 GLY A CA 1
ATOM 1802 C C . GLY A 1 229 ? 18.329 -9.051 -10.956 1.00 39.00 229 GLY A C 1
ATOM 1803 O O . GLY A 1 229 ? 17.658 -8.065 -10.652 1.00 39.00 229 GLY A O 1
ATOM 1804 N N . PRO A 1 230 ? 18.449 -9.451 -12.240 1.00 40.47 230 PRO A N 1
ATOM 1805 C CA . PRO A 1 230 ? 17.814 -8.725 -13.343 1.00 40.47 230 PRO A CA 1
ATOM 1806 C C . PRO A 1 230 ? 16.299 -8.960 -13.483 1.00 40.47 230 PRO A C 1
ATOM 1808 O O . PRO A 1 230 ? 15.608 -8.106 -14.026 1.00 40.47 230 PRO A O 1
ATOM 1811 N N . SER A 1 231 ? 15.767 -10.099 -13.022 1.00 32.75 231 SER A N 1
ATOM 1812 C CA . SER A 1 231 ? 14.367 -10.514 -13.249 1.00 32.75 231 SER A CA 1
ATOM 1813 C C . SER A 1 231 ? 13.465 -10.416 -12.008 1.00 32.75 231 SER A C 1
ATOM 1815 O O . SER A 1 231 ? 12.263 -10.214 -12.140 1.00 32.75 231 SER A O 1
ATOM 1817 N N . LEU A 1 232 ? 14.030 -10.495 -10.800 1.00 32.88 232 LEU A N 1
ATOM 1818 C CA . LEU A 1 232 ? 13.363 -10.322 -9.498 1.00 32.88 232 LEU A CA 1
ATOM 1819 C C . LEU A 1 232 ? 13.742 -9.010 -8.789 1.00 32.88 232 LEU A C 1
ATOM 1821 O O . LEU A 1 232 ? 13.181 -8.712 -7.731 1.00 32.88 232 LEU A O 1
ATOM 1825 N N . GLY A 1 233 ? 14.612 -8.185 -9.388 1.00 31.25 233 GLY A N 1
ATOM 1826 C CA . GLY A 1 233 ? 14.908 -6.819 -8.930 1.00 31.25 233 GLY A CA 1
ATOM 1827 C C . GLY A 1 233 ? 13.672 -5.911 -8.839 1.00 31.25 233 GLY A C 1
ATOM 1828 O O . GLY A 1 233 ? 13.692 -4.913 -8.125 1.00 31.25 233 GLY A O 1
ATOM 1829 N N . TYR A 1 234 ? 12.563 -6.310 -9.464 1.00 34.16 234 TYR A N 1
ATOM 1830 C CA . TYR A 1 234 ? 11.278 -5.615 -9.407 1.00 34.16 234 TYR A CA 1
ATOM 1831 C C . TYR A 1 234 ? 10.423 -5.936 -8.169 1.00 34.16 234 TYR A C 1
ATOM 1833 O O . TYR A 1 234 ? 9.476 -5.207 -7.878 1.00 34.16 234 TYR A O 1
ATOM 1841 N N . CYS A 1 235 ? 10.765 -6.967 -7.383 1.00 29.08 235 CYS A N 1
ATOM 1842 C CA . CYS A 1 235 ? 9.923 -7.431 -6.270 1.00 29.08 235 CYS A CA 1
ATOM 1843 C C . CYS A 1 235 ? 10.596 -7.393 -4.879 1.00 29.08 235 CYS A C 1
ATOM 1845 O O . CYS A 1 235 ? 9.977 -7.785 -3.891 1.00 29.08 235 CYS A O 1
ATOM 1847 N N . TRP A 1 236 ? 11.842 -6.913 -4.766 1.00 26.12 236 TRP A N 1
ATOM 1848 C CA . TRP A 1 236 ? 12.678 -7.104 -3.564 1.00 26.12 236 TRP A CA 1
ATOM 1849 C C . TRP A 1 236 ? 12.924 -5.875 -2.671 1.00 26.12 236 TRP A C 1
ATOM 1851 O O . TRP A 1 236 ? 13.754 -5.938 -1.768 1.00 26.12 236 TRP A O 1
ATOM 1861 N N . ALA A 1 237 ? 12.158 -4.789 -2.816 1.00 26.84 237 ALA A N 1
ATOM 1862 C CA . ALA A 1 237 ? 12.170 -3.709 -1.815 1.00 26.84 237 ALA A CA 1
ATOM 1863 C C . ALA A 1 237 ? 11.383 -4.058 -0.527 1.00 26.84 237 ALA A C 1
ATOM 1865 O O . ALA A 1 237 ? 11.543 -3.392 0.491 1.00 26.84 237 ALA A O 1
ATOM 1866 N N . SER A 1 238 ? 10.568 -5.120 -0.536 1.00 26.88 238 SER A N 1
ATOM 1867 C CA . SER A 1 238 ? 9.729 -5.534 0.605 1.00 26.88 238 SER A CA 1
ATOM 1868 C C . SER A 1 238 ? 10.311 -6.695 1.425 1.00 26.88 238 SER A C 1
ATOM 1870 O O . SER A 1 238 ? 9.795 -6.998 2.495 1.00 26.88 238 SER A O 1
ATOM 1872 N N . ALA A 1 239 ? 11.379 -7.349 0.954 1.00 26.17 239 ALA A N 1
ATOM 1873 C CA . ALA A 1 239 ? 11.956 -8.532 1.606 1.00 26.17 239 ALA A CA 1
ATOM 1874 C C . ALA A 1 239 ? 13.155 -8.218 2.524 1.00 26.17 239 ALA A C 1
ATOM 1876 O O . ALA A 1 239 ? 13.690 -9.116 3.173 1.00 26.17 239 ALA A O 1
ATOM 1877 N N . LEU A 1 240 ? 13.582 -6.952 2.606 1.00 26.69 240 LEU A N 1
ATOM 1878 C CA . LEU A 1 240 ? 14.822 -6.563 3.281 1.00 26.69 240 LEU A CA 1
ATOM 1879 C C . LEU A 1 240 ? 14.608 -5.613 4.472 1.00 26.69 240 LEU A C 1
ATOM 1881 O O . LEU A 1 240 ? 15.307 -4.615 4.577 1.00 26.69 240 LEU A O 1
ATOM 1885 N N . ALA A 1 241 ? 13.668 -5.905 5.379 1.00 26.97 241 ALA A N 1
ATOM 1886 C CA . ALA A 1 241 ? 13.625 -5.236 6.691 1.00 26.97 241 ALA A CA 1
ATOM 1887 C C . ALA A 1 241 ? 12.750 -5.943 7.748 1.00 26.97 241 ALA A C 1
ATOM 1889 O O . ALA A 1 241 ? 11.957 -5.285 8.406 1.00 26.97 241 ALA A O 1
ATOM 1890 N N . ILE A 1 242 ? 12.889 -7.255 7.972 1.00 26.38 242 ILE A N 1
ATOM 1891 C CA . ILE A 1 242 ? 12.449 -7.856 9.248 1.00 26.38 242 ILE A CA 1
ATOM 1892 C C . ILE A 1 242 ? 13.518 -8.845 9.726 1.00 26.38 242 ILE A C 1
ATOM 1894 O O . ILE A 1 242 ? 13.390 -10.060 9.630 1.00 26.38 242 ILE A O 1
ATOM 1898 N N . ARG A 1 243 ? 14.623 -8.297 10.245 1.00 27.83 243 ARG A N 1
ATOM 1899 C CA . ARG A 1 243 ? 15.355 -8.951 11.334 1.00 27.83 243 ARG A CA 1
ATOM 1900 C C . ARG A 1 243 ? 14.606 -8.586 12.611 1.00 27.83 243 ARG A C 1
ATOM 1902 O O . ARG A 1 243 ? 14.664 -7.431 13.017 1.00 27.83 243 ARG A O 1
ATOM 1909 N N . PHE A 1 244 ? 13.975 -9.557 13.257 1.00 28.02 244 PHE A N 1
ATOM 1910 C CA . PHE A 1 244 ? 13.800 -9.506 14.705 1.00 28.02 244 PHE A CA 1
ATOM 1911 C C . PHE A 1 244 ? 14.512 -10.706 15.336 1.00 28.02 244 PHE A C 1
ATOM 1913 O O . PHE A 1 244 ? 14.612 -11.758 14.699 1.00 28.02 244 PHE A O 1
ATOM 1920 N N . PRO A 1 245 ? 15.115 -10.509 16.518 1.00 30.67 245 PRO A N 1
ATOM 1921 C CA . PRO A 1 245 ? 15.984 -11.483 17.154 1.00 30.67 245 PRO A CA 1
ATOM 1922 C C . PRO A 1 245 ? 15.151 -12.649 17.697 1.00 30.67 245 PRO A C 1
ATOM 1924 O O . PRO A 1 245 ? 14.054 -12.450 18.210 1.00 30.67 245 PRO A O 1
ATOM 1927 N N . ASN A 1 246 ? 15.690 -13.858 17.580 1.00 24.22 246 ASN A N 1
ATOM 1928 C CA . ASN A 1 246 ? 15.247 -15.017 18.355 1.00 24.22 246 ASN A CA 1
ATOM 1929 C C . ASN A 1 246 ? 16.021 -15.041 19.690 1.00 24.22 246 ASN A C 1
ATOM 1931 O O . ASN A 1 246 ? 17.124 -14.4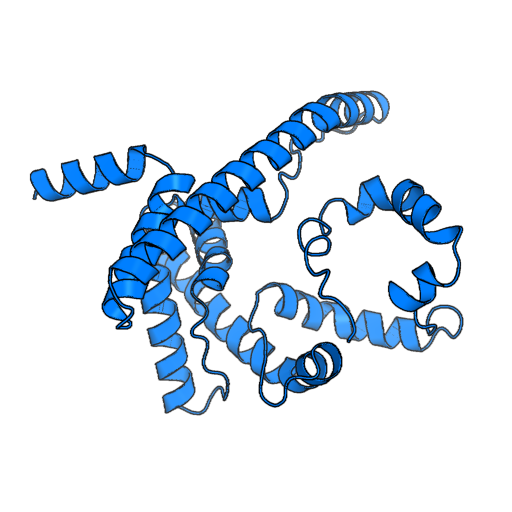93 19.736 1.00 24.22 246 ASN A O 1
ATOM 1935 N N . PRO A 1 247 ? 15.473 -15.734 20.701 1.00 37.34 247 PRO A N 1
ATOM 1936 C CA . PRO A 1 247 ? 15.019 -15.230 22.005 1.00 37.34 247 PRO A CA 1
ATOM 1937 C C . PRO A 1 247 ? 16.086 -14.601 22.909 1.00 37.34 247 PRO A C 1
ATOM 1939 O O . PRO A 1 247 ? 17.267 -15.001 22.824 1.00 37.34 247 PRO A O 1
#

Mean predicted aligned error: 13.31 Å